Protein AF-A0A6A6EHX6-F1 (afdb_monomer_lite)

Radius of gyration: 19.78 Å; chains: 1; bounding box: 46×45×56 Å

pLDDT: mean 83.69, std 15.6, range [33.53, 97.75]

Structure (mmCIF, N/CA/C/O backbone):
data_AF-A0A6A6EHX6-F1
#
_entry.id   AF-A0A6A6EHX6-F1
#
loop_
_atom_site.group_PDB
_atom_site.id
_atom_site.type_symbol
_atom_site.label_atom_id
_atom_site.label_alt_id
_atom_site.label_comp_id
_atom_site.label_asym_id
_atom_site.label_entity_id
_atom_site.label_seq_id
_atom_site.pdbx_PDB_ins_code
_atom_site.Cartn_x
_atom_site.Cartn_y
_atom_site.Cartn_z
_atom_site.occupancy
_atom_site.B_iso_or_equiv
_atom_site.auth_seq_id
_atom_site.auth_comp_id
_atom_site.auth_asym_id
_atom_site.auth_atom_id
_atom_site.pdbx_PDB_model_num
ATOM 1 N N . MET A 1 1 ? 20.140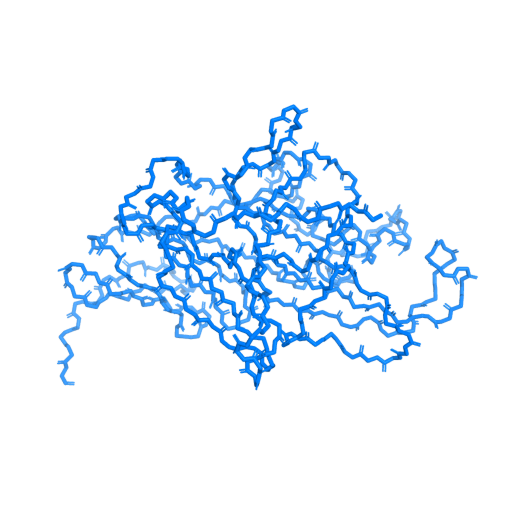 19.408 -5.232 1.00 35.16 1 MET A N 1
ATOM 2 C CA . MET A 1 1 ? 20.304 19.370 -3.766 1.00 35.16 1 MET A CA 1
ATOM 3 C C . MET A 1 1 ? 19.211 20.258 -3.229 1.00 35.16 1 MET A C 1
ATOM 5 O O . MET A 1 1 ? 19.408 21.460 -3.173 1.00 35.16 1 MET A O 1
ATOM 9 N N . GLU A 1 2 ? 18.028 19.693 -3.023 1.00 34.91 2 GLU A N 1
ATOM 10 C CA . GLU A 1 2 ? 16.939 20.418 -2.375 1.00 34.91 2 GLU A CA 1
ATOM 11 C C . GLU A 1 2 ? 17.157 20.324 -0.872 1.00 34.91 2 GLU A C 1
ATOM 13 O O . GLU A 1 2 ? 17.429 19.240 -0.344 1.00 34.91 2 GLU A O 1
ATOM 18 N N . ASP A 1 3 ? 17.124 21.483 -0.223 1.00 34.72 3 ASP A N 1
ATOM 19 C CA . ASP A 1 3 ? 17.241 21.626 1.215 1.00 34.72 3 ASP A CA 1
ATOM 20 C C . ASP A 1 3 ? 16.146 20.799 1.887 1.00 34.72 3 ASP A C 1
ATOM 22 O O . ASP A 1 3 ? 14.956 21.095 1.791 1.00 34.72 3 ASP A O 1
ATOM 26 N N . SER A 1 4 ? 16.549 19.730 2.575 1.00 40.03 4 SER A N 1
ATOM 27 C CA . SER A 1 4 ? 15.670 19.055 3.518 1.00 40.03 4 SER A CA 1
ATOM 28 C C . SER A 1 4 ? 15.303 20.075 4.593 1.00 40.03 4 SER A C 1
ATOM 30 O O . SER A 1 4 ? 16.170 20.436 5.395 1.00 40.03 4 SER A O 1
ATOM 32 N N . GLU A 1 5 ? 14.060 20.560 4.600 1.00 42.19 5 GLU A N 1
ATOM 33 C CA . GLU A 1 5 ? 13.568 21.450 5.650 1.00 42.19 5 GLU A CA 1
ATOM 34 C C . GLU A 1 5 ? 13.842 20.812 7.016 1.00 42.19 5 GLU A C 1
ATOM 36 O O . GLU A 1 5 ? 13.279 19.778 7.389 1.00 42.19 5 GLU A O 1
ATOM 41 N N . TYR A 1 6 ? 14.761 21.424 7.760 1.00 42.22 6 TYR A N 1
ATOM 42 C CA . TYR A 1 6 ? 14.996 21.096 9.153 1.00 42.22 6 TYR A CA 1
ATOM 43 C C . TYR A 1 6 ? 13.801 21.627 9.942 1.00 42.22 6 TYR A C 1
ATOM 45 O O . TYR A 1 6 ? 13.755 22.797 10.315 1.00 42.22 6 TYR A O 1
ATOM 53 N N . ILE A 1 7 ? 12.802 20.776 10.151 1.00 46.53 7 ILE A N 1
ATOM 54 C CA . ILE A 1 7 ? 11.698 21.098 11.049 1.00 46.53 7 ILE A CA 1
ATOM 55 C C . ILE A 1 7 ? 12.215 20.922 12.472 1.00 46.53 7 ILE A C 1
ATOM 57 O O . ILE A 1 7 ? 12.585 19.815 12.871 1.00 46.53 7 ILE A O 1
ATOM 61 N N . ASP A 1 8 ? 12.254 22.023 13.221 1.00 40.66 8 ASP A N 1
ATOM 62 C CA . ASP A 1 8 ? 12.527 21.996 14.651 1.00 40.66 8 ASP A CA 1
ATOM 63 C C . ASP A 1 8 ? 11.496 21.072 15.336 1.00 40.66 8 ASP A C 1
ATOM 65 O O . ASP A 1 8 ? 10.291 21.341 15.259 1.00 40.66 8 ASP A O 1
ATOM 69 N N . PRO A 1 9 ? 11.924 19.979 15.999 1.00 44.59 9 PRO A N 1
ATOM 70 C CA . PRO A 1 9 ? 11.019 19.063 16.690 1.00 44.59 9 PRO A CA 1
ATOM 71 C C . PRO A 1 9 ? 10.193 19.730 17.806 1.00 44.59 9 PRO A C 1
ATOM 73 O O . PRO A 1 9 ? 9.285 19.092 18.336 1.00 44.59 9 PRO A O 1
ATOM 76 N N . SER A 1 10 ? 10.474 20.991 18.160 1.00 41.06 10 SER A N 1
ATOM 77 C CA . SER A 1 10 ? 9.703 21.780 19.126 1.00 41.06 10 SER A CA 1
ATOM 78 C C . SER A 1 10 ? 8.321 22.239 18.625 1.00 41.06 10 SER A C 1
ATOM 80 O O . SER A 1 10 ? 7.457 22.545 19.448 1.00 41.06 10 SER A O 1
ATOM 82 N N . ILE A 1 11 ? 8.057 22.221 17.310 1.00 44.97 11 ILE A N 1
ATOM 83 C CA . ILE A 1 11 ? 6.746 22.561 16.725 1.00 44.97 11 ILE A CA 1
ATOM 84 C C . ILE A 1 11 ? 6.059 21.280 16.238 1.00 44.97 11 ILE A C 1
ATOM 86 O O . ILE A 1 11 ? 5.853 21.075 15.046 1.00 44.97 11 ILE A O 1
ATOM 90 N N . GLN A 1 12 ? 5.703 20.386 17.163 1.00 51.25 12 GLN A N 1
ATOM 91 C CA . GLN A 1 12 ? 4.786 19.290 16.843 1.00 51.25 12 GLN A CA 1
ATOM 92 C C . GLN A 1 12 ? 3.353 19.813 16.877 1.00 51.25 12 GLN A C 1
ATOM 94 O O . GLN A 1 12 ? 2.839 20.187 17.936 1.00 51.25 12 GLN A O 1
ATOM 99 N N . ARG A 1 13 ? 2.666 19.801 15.730 1.00 59.09 13 ARG A N 1
ATOM 100 C CA . ARG A 1 13 ? 1.201 19.940 15.739 1.00 59.09 13 ARG A CA 1
ATOM 101 C C . ARG A 1 13 ? 0.620 18.744 16.504 1.00 59.09 13 ARG A C 1
ATOM 103 O O . ARG A 1 13 ? 1.187 17.655 16.475 1.00 59.09 13 ARG A O 1
ATOM 110 N N . SER A 1 14 ? -0.511 18.903 17.196 1.00 56.66 14 SER A N 1
ATOM 111 C CA . SER A 1 14 ? -1.154 17.796 17.941 1.00 56.66 14 SER A CA 1
ATOM 112 C C . SER A 1 14 ? -1.392 16.551 17.071 1.00 56.66 14 SER A C 1
ATOM 114 O O . SER A 1 14 ? -1.352 15.423 17.560 1.00 56.66 14 SER A O 1
ATOM 116 N N . GLU A 1 15 ? -1.573 16.770 15.773 1.00 61.94 15 GLU A N 1
ATOM 117 C CA . GLU A 1 15 ? -1.766 15.768 14.730 1.00 61.94 15 GLU A CA 1
ATOM 118 C C . GLU A 1 15 ? -0.487 15.011 14.318 1.00 61.94 15 GLU A C 1
ATOM 120 O O . GLU A 1 15 ? -0.562 14.023 13.590 1.00 61.94 15 GLU A O 1
ATOM 125 N N . GLU A 1 16 ? 0.683 15.469 14.763 1.00 70.56 16 GLU A N 1
ATOM 126 C CA . GLU A 1 16 ? 2.007 14.908 14.461 1.00 70.56 16 GLU A CA 1
ATOM 127 C C . GLU A 1 16 ? 2.561 14.073 15.625 1.00 70.56 16 GLU A C 1
ATOM 129 O O . GLU A 1 16 ? 3.729 13.682 15.633 1.00 70.56 16 GLU A O 1
ATOM 134 N N . ARG A 1 17 ? 1.725 13.764 16.624 1.00 81.56 17 ARG A N 1
ATOM 135 C CA . ARG A 1 17 ? 2.104 12.856 17.708 1.00 81.56 17 ARG A CA 1
ATOM 136 C C . ARG A 1 17 ? 2.391 11.467 17.152 1.00 81.56 17 ARG A C 1
ATOM 138 O O . ARG A 1 17 ? 1.523 10.839 16.541 1.00 81.56 17 ARG A O 1
ATOM 145 N N . ILE A 1 18 ? 3.597 10.977 17.424 1.00 87.44 18 ILE A N 1
ATOM 146 C CA . ILE A 1 18 ? 3.998 9.606 17.112 1.00 87.44 18 ILE A CA 1
ATOM 147 C C . ILE A 1 18 ? 3.189 8.654 17.996 1.00 87.44 18 ILE A C 1
ATOM 149 O O . ILE A 1 18 ? 3.230 8.752 19.221 1.00 87.44 18 ILE A O 1
ATOM 153 N N . ALA A 1 19 ? 2.466 7.730 17.371 1.00 88.12 19 ALA A N 1
ATOM 154 C CA . ALA A 1 19 ? 1.635 6.736 18.052 1.00 88.12 19 ALA A CA 1
ATOM 155 C C . ALA A 1 19 ? 2.036 5.292 17.733 1.00 88.12 19 ALA A C 1
ATOM 157 O O . ALA A 1 19 ? 1.528 4.359 18.350 1.00 88.12 19 ALA A O 1
ATOM 158 N N . GLY A 1 20 ? 2.935 5.093 16.768 1.00 89.44 20 GLY A N 1
ATOM 159 C CA . GLY A 1 20 ? 3.369 3.766 16.358 1.00 89.44 20 GLY A CA 1
ATOM 160 C C . GLY A 1 20 ? 4.775 3.763 15.786 1.00 89.44 20 GLY A C 1
ATOM 161 O O . GLY A 1 20 ? 5.264 4.769 15.266 1.00 89.44 20 GLY A O 1
ATOM 162 N N . ILE A 1 21 ? 5.410 2.600 15.870 1.00 92.81 21 ILE A N 1
ATOM 163 C CA . ILE A 1 21 ? 6.722 2.320 15.301 1.00 92.81 21 ILE A CA 1
ATOM 164 C C . ILE A 1 21 ? 6.682 0.957 14.614 1.00 92.81 21 ILE A C 1
ATOM 166 O O . ILE A 1 21 ? 6.160 -0.008 15.171 1.00 92.81 21 ILE A O 1
ATOM 170 N N . THR A 1 22 ? 7.251 0.865 13.416 1.00 91.31 22 THR A N 1
ATOM 171 C CA . THR A 1 22 ? 7.580 -0.420 12.788 1.00 91.31 22 THR A CA 1
ATOM 172 C C . THR A 1 22 ? 9.064 -0.468 12.463 1.00 91.31 22 THR A C 1
ATOM 174 O O . THR A 1 22 ? 9.660 0.540 12.088 1.00 91.31 22 THR A O 1
ATOM 177 N N . ILE A 1 23 ? 9.679 -1.639 12.623 1.00 90.12 23 ILE A N 1
ATOM 178 C CA . ILE A 1 23 ? 11.105 -1.850 12.359 1.00 90.12 23 ILE A CA 1
ATOM 179 C C . ILE A 1 23 ? 11.239 -2.724 11.116 1.00 90.12 23 ILE A C 1
ATOM 181 O O . ILE A 1 23 ? 10.699 -3.826 11.068 1.00 90.12 23 ILE A O 1
ATOM 185 N N . HIS A 1 24 ? 11.976 -2.227 10.125 1.00 85.50 24 HIS A N 1
ATOM 186 C CA . HIS A 1 24 ? 12.236 -2.897 8.856 1.00 85.50 24 HIS A CA 1
ATOM 187 C C . HIS A 1 24 ? 13.748 -2.938 8.612 1.00 85.50 24 HIS A C 1
ATOM 189 O O . HIS A 1 24 ? 14.382 -1.959 8.207 1.00 85.50 24 HIS A O 1
ATOM 195 N N . GLY A 1 25 ? 14.356 -4.084 8.924 1.00 86.62 25 GLY A N 1
ATOM 196 C CA . GLY A 1 25 ? 15.806 -4.251 8.868 1.00 86.62 25 GLY A CA 1
ATOM 197 C C . GLY A 1 25 ? 16.528 -3.259 9.786 1.00 86.62 25 GLY A C 1
ATOM 198 O O . GLY A 1 25 ? 16.476 -3.379 11.005 1.00 86.62 25 GLY A O 1
ATOM 199 N N . LYS A 1 26 ? 17.227 -2.284 9.192 1.00 88.06 26 LYS A N 1
ATOM 200 C CA . LYS A 1 26 ? 17.974 -1.243 9.927 1.00 88.06 26 LYS A CA 1
ATOM 201 C C . LYS A 1 26 ? 17.184 0.051 10.136 1.00 88.06 26 LYS A C 1
ATOM 203 O O . LYS A 1 26 ? 17.669 0.921 10.860 1.00 88.06 26 LYS A O 1
ATOM 208 N N . HIS A 1 27 ? 16.009 0.163 9.519 1.00 87.94 27 HIS A N 1
ATOM 209 C CA . HIS A 1 27 ? 15.178 1.357 9.542 1.00 87.94 27 HIS A CA 1
ATOM 210 C C . HIS A 1 27 ? 14.060 1.206 10.574 1.00 87.94 27 HIS A C 1
ATOM 212 O O . HIS A 1 27 ? 13.478 0.128 10.712 1.00 87.94 27 HIS A O 1
ATOM 218 N N . ALA A 1 28 ? 13.732 2.291 11.270 1.00 90.69 28 ALA A N 1
ATOM 219 C CA . ALA A 1 28 ? 12.484 2.394 12.016 1.00 90.69 28 ALA A CA 1
ATOM 220 C C . ALA A 1 28 ? 11.591 3.451 11.371 1.00 90.69 28 ALA A C 1
ATOM 222 O O . ALA A 1 28 ? 12.040 4.561 11.092 1.00 90.69 28 ALA A O 1
ATOM 223 N N . HIS A 1 29 ? 10.329 3.110 11.150 1.00 91.56 29 HIS A N 1
ATOM 224 C CA . HIS A 1 29 ? 9.325 4.005 10.599 1.00 91.56 29 HIS A CA 1
ATOM 225 C C . HIS A 1 29 ? 8.359 4.415 11.703 1.00 91.56 29 HIS A C 1
ATOM 227 O O . HIS A 1 29 ? 7.843 3.562 12.426 1.00 91.56 29 HIS A O 1
ATOM 233 N N . LEU A 1 30 ? 8.136 5.720 11.838 1.00 92.00 30 LEU A N 1
ATOM 234 C CA . LEU A 1 30 ? 7.301 6.29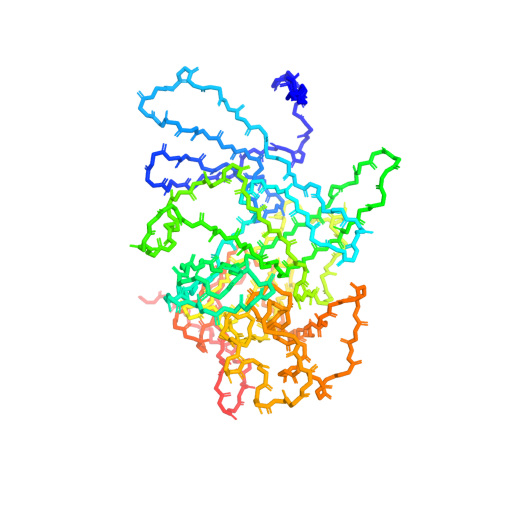7 12.887 1.00 92.00 30 LEU A CA 1
ATOM 235 C C . LEU A 1 30 ? 5.984 6.778 12.280 1.00 92.00 30 LEU A C 1
ATOM 237 O O . LEU A 1 30 ? 5.975 7.455 11.246 1.00 92.00 30 LEU A O 1
ATOM 241 N N . TYR A 1 31 ? 4.885 6.424 12.936 1.00 91.75 31 TYR A N 1
ATOM 242 C CA . TYR A 1 31 ? 3.525 6.651 12.461 1.00 91.75 31 TYR A CA 1
ATOM 243 C C . TYR A 1 31 ? 2.840 7.715 13.317 1.00 91.75 31 TYR A C 1
ATOM 245 O O . TYR A 1 31 ? 2.934 7.647 14.549 1.00 91.75 31 TYR A O 1
ATOM 253 N N . PRO A 1 32 ? 2.131 8.672 12.699 1.00 91.06 32 PRO A N 1
ATOM 254 C CA . PRO A 1 32 ? 1.260 9.580 13.430 1.00 91.06 32 PRO A CA 1
ATOM 255 C C . PRO A 1 32 ? 0.049 8.816 13.990 1.00 91.06 32 PRO A C 1
ATOM 257 O O . PRO A 1 32 ? -0.326 7.761 13.481 1.00 91.06 32 PRO A O 1
ATOM 260 N N . ALA A 1 33 ? -0.617 9.374 15.001 1.00 88.00 33 ALA A N 1
ATOM 261 C CA . ALA A 1 33 ? -1.842 8.789 15.561 1.00 88.00 33 ALA A CA 1
ATOM 262 C C . ALA A 1 33 ? -2.980 8.633 14.539 1.00 88.00 33 ALA A C 1
ATOM 264 O O . ALA A 1 33 ? -3.742 7.665 14.592 1.00 88.00 33 ALA A O 1
ATOM 265 N N . LEU A 1 34 ? -3.093 9.593 13.616 1.00 90.69 34 LEU A N 1
ATOM 266 C CA . LEU A 1 34 ? -4.272 9.734 12.763 1.00 90.69 34 LEU A CA 1
ATOM 267 C C . LEU A 1 34 ? -4.212 8.916 11.469 1.00 90.69 34 LEU A C 1
ATOM 269 O O . LEU A 1 34 ? -5.258 8.558 10.929 1.00 90.69 34 LEU A O 1
ATOM 273 N N . LEU A 1 35 ? -3.010 8.619 10.964 1.00 91.62 35 LEU A N 1
ATOM 274 C CA . LEU A 1 35 ? -2.820 7.985 9.659 1.00 91.62 35 LEU A CA 1
ATOM 275 C C . LEU A 1 35 ? -1.947 6.725 9.754 1.00 91.62 35 LEU A C 1
ATOM 277 O O . LEU A 1 35 ? -0.875 6.763 10.355 1.00 91.62 35 LEU A O 1
ATOM 281 N N . PRO A 1 36 ? -2.321 5.631 9.069 1.00 92.00 36 PRO A N 1
ATOM 282 C CA . PRO A 1 36 ? -1.588 4.367 9.065 1.00 92.00 36 PRO A CA 1
ATOM 283 C C . PRO A 1 36 ? -0.415 4.380 8.067 1.00 92.00 36 PRO A C 1
ATOM 285 O O . PRO A 1 36 ? -0.094 3.362 7.456 1.00 92.00 36 PRO A O 1
ATOM 288 N N . ILE A 1 37 ? 0.205 5.544 7.872 1.00 91.75 37 ILE A N 1
ATOM 289 C CA . ILE A 1 37 ? 1.279 5.791 6.910 1.00 91.75 37 ILE A CA 1
ATOM 290 C C . ILE A 1 37 ? 2.457 6.412 7.659 1.00 91.75 37 ILE A C 1
ATOM 292 O O . ILE A 1 37 ? 2.246 7.352 8.429 1.00 91.75 37 ILE A O 1
ATOM 296 N N . PRO A 1 38 ? 3.690 5.923 7.451 1.00 90.81 38 PRO A N 1
ATOM 297 C CA . PRO A 1 38 ? 4.834 6.466 8.159 1.00 90.81 38 PRO A CA 1
ATOM 298 C C . PRO A 1 38 ? 5.088 7.916 7.739 1.00 90.81 38 PRO A C 1
ATOM 300 O O . PRO A 1 38 ? 5.107 8.234 6.550 1.00 90.81 38 PRO A O 1
ATOM 303 N N . GLN A 1 39 ? 5.317 8.790 8.717 1.00 89.81 39 GLN A N 1
ATOM 304 C CA . GLN A 1 39 ? 5.657 10.200 8.490 1.00 89.81 39 GLN A CA 1
ATOM 305 C C . GLN A 1 39 ? 7.120 10.506 8.783 1.00 89.81 39 GLN A C 1
ATOM 307 O O . GLN A 1 39 ? 7.648 11.484 8.260 1.00 89.81 39 GLN A O 1
ATOM 312 N N . TRP A 1 40 ? 7.796 9.657 9.559 1.00 90.81 40 TRP A N 1
ATOM 313 C CA . TRP A 1 40 ? 9.222 9.808 9.825 1.00 90.81 40 TRP A CA 1
ATOM 314 C C . TRP A 1 40 ? 9.968 8.493 9.695 1.00 90.81 40 TRP A C 1
ATOM 316 O O . TRP A 1 40 ? 9.386 7.404 9.744 1.00 90.81 40 TRP A O 1
ATOM 326 N N . THR A 1 41 ? 11.278 8.581 9.499 1.00 89.69 41 THR A N 1
ATOM 327 C CA . THR A 1 41 ? 12.154 7.415 9.390 1.00 89.69 41 THR A CA 1
ATOM 328 C C . THR A 1 41 ? 13.479 7.656 10.099 1.00 89.69 41 THR A C 1
ATOM 330 O O . THR A 1 41 ? 14.088 8.716 9.979 1.00 89.69 41 THR A O 1
ATOM 333 N N . ILE A 1 42 ? 13.918 6.648 10.848 1.00 89.62 42 ILE A N 1
ATOM 334 C CA . ILE A 1 42 ? 15.242 6.556 11.463 1.00 89.62 42 ILE A CA 1
ATOM 335 C C . ILE A 1 42 ? 16.043 5.574 10.616 1.00 89.62 42 ILE A C 1
ATOM 337 O O . ILE A 1 42 ? 15.681 4.401 10.533 1.00 89.62 42 ILE A O 1
ATOM 341 N N . ARG A 1 43 ? 17.115 6.042 9.967 1.00 82.12 43 ARG A N 1
ATOM 342 C CA . ARG A 1 43 ? 17.839 5.256 8.952 1.00 82.12 43 ARG A CA 1
ATOM 343 C C . ARG A 1 43 ? 18.669 4.103 9.514 1.00 82.12 43 ARG A C 1
ATOM 345 O O . ARG A 1 43 ? 18.778 3.061 8.868 1.00 82.12 43 ARG A O 1
ATOM 352 N N . ARG A 1 44 ? 19.289 4.282 10.684 1.00 83.62 44 ARG A N 1
ATOM 353 C CA . ARG A 1 44 ? 20.056 3.222 11.353 1.00 83.62 44 ARG A CA 1
ATOM 354 C C . ARG A 1 44 ? 19.774 3.232 12.842 1.00 83.62 44 ARG A C 1
ATOM 356 O O . ARG A 1 44 ? 20.320 4.033 13.591 1.00 83.62 44 ARG A O 1
ATOM 363 N N . ILE A 1 45 ? 18.988 2.258 13.282 1.00 81.25 45 ILE A N 1
ATOM 364 C CA . ILE A 1 45 ? 18.657 2.079 14.704 1.00 81.25 45 ILE A CA 1
ATOM 365 C C . ILE A 1 45 ? 19.922 1.909 15.566 1.00 81.25 45 ILE A C 1
ATOM 367 O O . ILE A 1 45 ? 19.955 2.336 16.716 1.00 81.25 45 ILE A O 1
ATOM 371 N N . SER A 1 46 ? 20.997 1.343 15.003 1.00 78.50 46 SER A N 1
ATOM 372 C CA . SER A 1 46 ? 22.274 1.148 15.702 1.00 78.50 46 SER A CA 1
ATOM 373 C C . SER A 1 46 ? 22.988 2.448 16.087 1.00 78.50 46 SER A C 1
ATOM 375 O O . SER A 1 46 ? 23.907 2.406 16.898 1.00 78.50 46 SER A O 1
ATOM 377 N N . ASN A 1 47 ? 22.612 3.588 15.505 1.00 73.88 47 ASN A N 1
ATOM 378 C CA . ASN A 1 47 ? 23.157 4.889 15.862 1.00 73.88 47 ASN A CA 1
ATOM 379 C C . ASN A 1 47 ? 22.004 5.847 16.160 1.00 73.88 47 ASN A C 1
ATOM 381 O O . ASN A 1 47 ? 21.546 6.559 15.279 1.00 73.88 47 ASN A O 1
ATOM 385 N N . LEU A 1 48 ? 21.551 5.898 17.414 1.00 63.88 48 LEU A N 1
ATOM 386 C CA . LEU A 1 48 ? 20.463 6.793 17.843 1.00 63.88 48 LEU A CA 1
ATOM 387 C C . LEU A 1 48 ? 20.796 8.293 17.703 1.00 63.88 48 LEU A C 1
ATOM 389 O O . LEU A 1 48 ? 19.925 9.129 17.918 1.00 63.88 48 LEU A O 1
ATOM 393 N N . ARG A 1 49 ? 22.042 8.648 17.346 1.00 65.31 49 ARG A N 1
ATOM 394 C CA . ARG A 1 49 ? 22.402 10.010 16.918 1.00 65.31 49 ARG A CA 1
ATOM 395 C C . ARG A 1 49 ? 21.997 10.311 15.472 1.00 65.31 49 ARG A C 1
ATOM 397 O O . ARG A 1 49 ? 22.063 11.472 15.070 1.00 65.31 49 ARG A O 1
ATOM 404 N N . ASP A 1 50 ? 21.636 9.298 14.686 1.00 66.19 50 ASP A N 1
ATOM 405 C CA . ASP A 1 50 ? 21.122 9.491 13.335 1.00 66.19 50 ASP A CA 1
ATOM 406 C C . ASP A 1 50 ? 19.823 10.300 13.407 1.00 66.19 50 ASP A C 1
ATOM 408 O O . ASP A 1 50 ? 18.954 10.068 14.251 1.00 66.19 50 ASP A O 1
ATOM 412 N N . ARG A 1 51 ? 19.718 11.296 12.526 1.00 77.69 51 ARG A N 1
ATOM 413 C CA . ARG A 1 51 ? 18.603 12.242 12.518 1.00 77.69 51 ARG A CA 1
ATOM 414 C C . ARG A 1 51 ? 17.304 11.520 12.155 1.00 77.69 51 ARG A C 1
ATOM 416 O O . ARG A 1 51 ? 17.276 10.707 11.232 1.00 77.69 51 ARG A O 1
ATOM 423 N N . ILE A 1 52 ? 16.232 11.844 12.879 1.00 85.94 52 ILE A N 1
ATOM 424 C CA . ILE A 1 52 ? 14.866 11.504 12.475 1.00 85.94 52 ILE A CA 1
ATOM 425 C C . ILE A 1 52 ? 14.555 12.348 11.241 1.00 85.94 52 ILE A C 1
ATOM 427 O O . ILE A 1 52 ? 14.594 13.576 11.305 1.00 85.94 52 ILE A O 1
ATOM 431 N N . GLU A 1 53 ? 14.258 11.699 10.123 1.00 87.19 53 GLU A N 1
ATOM 432 C CA . GLU A 1 53 ? 13.929 12.386 8.879 1.00 87.19 53 GLU A CA 1
ATOM 433 C C . GLU A 1 53 ? 12.426 12.367 8.652 1.00 87.19 53 GLU A C 1
ATOM 435 O O . GLU A 1 53 ? 11.789 11.313 8.742 1.00 87.19 53 GLU A O 1
ATOM 440 N N . ARG A 1 54 ? 11.853 13.532 8.341 1.00 86.75 54 ARG A N 1
ATOM 441 C CA . ARG A 1 54 ? 10.462 13.624 7.902 1.00 86.75 54 ARG A CA 1
ATOM 442 C C . ARG A 1 54 ? 10.352 13.124 6.469 1.00 86.75 54 ARG A C 1
ATOM 444 O O . ARG A 1 54 ? 11.158 13.472 5.610 1.00 86.75 54 ARG A O 1
ATOM 451 N N . ARG A 1 55 ? 9.340 12.302 6.212 1.00 88.19 55 ARG A N 1
ATOM 452 C CA . ARG A 1 55 ? 9.031 11.804 4.879 1.00 88.19 55 ARG A CA 1
ATOM 453 C C . ARG A 1 55 ? 8.241 12.852 4.114 1.00 88.19 55 ARG A C 1
ATOM 455 O O . ARG A 1 55 ? 7.257 13.392 4.622 1.00 88.19 55 ARG A O 1
ATOM 462 N N . ASP A 1 56 ? 8.627 13.060 2.864 1.00 87.19 56 ASP A N 1
ATOM 463 C CA . ASP A 1 56 ? 7.765 13.730 1.907 1.00 87.19 56 ASP A CA 1
ATOM 464 C C . ASP A 1 56 ? 6.551 12.831 1.617 1.00 87.19 56 ASP A C 1
ATOM 466 O O . ASP A 1 56 ? 6.672 11.745 1.046 1.00 87.19 56 ASP A O 1
ATOM 470 N N . THR A 1 57 ? 5.389 13.276 2.092 1.00 88.25 57 THR A N 1
ATOM 471 C CA . THR A 1 57 ? 4.088 12.609 1.932 1.00 88.25 57 THR A CA 1
ATOM 472 C C . THR A 1 57 ? 3.188 13.337 0.938 1.00 88.25 57 THR A C 1
ATOM 474 O O . THR A 1 57 ? 2.054 12.913 0.721 1.00 88.25 57 THR A O 1
ATOM 477 N N . HIS A 1 58 ? 3.680 14.418 0.325 1.00 90.06 58 HIS A N 1
ATOM 478 C CA . HIS A 1 58 ? 2.956 15.130 -0.714 1.00 90.06 58 HIS A CA 1
ATOM 479 C C . HIS A 1 58 ? 2.767 14.209 -1.920 1.00 90.06 58 HIS A C 1
ATOM 481 O O . HIS A 1 58 ? 3.694 13.521 -2.355 1.00 90.06 58 HIS A O 1
ATOM 487 N N . LEU A 1 59 ? 1.564 14.211 -2.475 1.00 91.44 59 LEU A N 1
ATOM 488 C CA . LEU A 1 59 ? 1.241 13.488 -3.694 1.00 91.44 59 LEU A CA 1
ATOM 489 C C . LEU A 1 59 ? 0.977 14.525 -4.783 1.00 91.44 59 LEU A C 1
ATOM 491 O O . LEU A 1 59 ? -0.034 15.221 -4.677 1.00 91.44 59 LEU A O 1
ATOM 495 N N . PRO A 1 60 ? 1.865 14.679 -5.780 1.00 91.25 60 PRO A N 1
ATOM 496 C CA . PRO A 1 60 ? 1.684 15.697 -6.805 1.00 91.25 60 PRO A CA 1
ATOM 497 C C . PRO A 1 60 ? 0.457 15.363 -7.654 1.00 91.25 60 PRO A C 1
ATOM 499 O O . PRO A 1 60 ? 0.245 14.198 -8.007 1.00 91.25 60 PRO A O 1
ATOM 502 N N . ASP A 1 61 ? -0.353 16.367 -7.987 1.00 87.38 61 ASP A N 1
ATOM 503 C CA . ASP A 1 61 ? -1.501 16.198 -8.884 1.00 87.38 61 ASP A CA 1
ATOM 504 C C . ASP A 1 61 ? -1.083 16.274 -10.355 1.00 87.38 61 ASP A C 1
ATOM 506 O O . ASP A 1 61 ? -1.538 17.112 -11.128 1.00 87.38 61 ASP A O 1
ATOM 510 N N . GLN A 1 62 ? -0.155 15.396 -10.719 1.00 78.75 62 GLN A N 1
ATOM 511 C CA . GLN A 1 62 ? 0.302 15.204 -12.086 1.00 78.75 62 GLN A CA 1
ATOM 512 C C . GLN A 1 62 ? -0.139 13.834 -12.598 1.00 78.75 62 GLN A C 1
ATOM 514 O O . GLN A 1 62 ? -0.276 12.880 -11.827 1.00 78.75 62 GLN A O 1
ATOM 519 N N . ILE A 1 63 ? -0.374 13.762 -13.905 1.00 71.38 63 ILE A N 1
ATOM 520 C CA . ILE A 1 63 ? -0.774 12.535 -14.606 1.00 71.38 63 ILE A CA 1
ATOM 521 C C . ILE A 1 63 ? 0.454 11.639 -14.847 1.00 71.38 63 ILE A C 1
ATOM 523 O O . ILE A 1 63 ? 0.342 10.415 -14.844 1.00 71.38 63 ILE A O 1
ATOM 527 N N . ASP A 1 64 ? 1.631 12.255 -14.983 1.00 80.31 64 ASP A N 1
ATOM 528 C CA . ASP A 1 64 ? 2.877 11.589 -15.351 1.00 80.31 64 ASP A CA 1
ATOM 529 C C . ASP A 1 64 ? 3.656 11.015 -14.158 1.00 80.31 64 ASP A C 1
ATOM 531 O O . ASP A 1 64 ? 3.420 11.329 -12.986 1.00 80.31 64 ASP A O 1
ATOM 535 N N . GLU A 1 65 ? 4.661 10.206 -14.493 1.00 89.50 65 GLU A N 1
ATOM 536 C CA . GLU A 1 65 ? 5.659 9.666 -13.573 1.00 89.50 65 GLU A CA 1
ATOM 537 C C . GLU A 1 65 ? 6.310 10.747 -12.698 1.00 89.50 65 GLU A C 1
ATOM 539 O O . GLU A 1 65 ? 6.708 11.811 -13.173 1.00 89.50 65 GLU A O 1
ATOM 544 N N . PHE A 1 66 ? 6.489 10.449 -11.412 1.00 91.69 66 PHE A N 1
ATOM 545 C CA . PHE A 1 66 ? 7.231 11.308 -10.486 1.00 91.69 66 PHE A CA 1
ATOM 546 C C . PHE A 1 66 ? 8.282 10.524 -9.715 1.00 91.69 66 PHE A C 1
ATOM 548 O O . PHE A 1 66 ? 8.092 9.359 -9.369 1.00 91.69 66 PHE A O 1
ATOM 555 N N . GLN A 1 67 ? 9.398 11.177 -9.398 1.00 93.19 67 GLN A N 1
ATOM 556 C CA . GLN A 1 67 ? 10.462 10.573 -8.607 1.00 93.19 67 GLN A CA 1
ATOM 557 C C . GLN A 1 67 ? 10.339 10.963 -7.141 1.00 93.19 67 GLN A C 1
ATOM 559 O O . GLN A 1 67 ? 10.363 12.142 -6.803 1.00 93.19 67 GLN A O 1
ATOM 564 N N . LYS A 1 68 ? 10.242 9.964 -6.262 1.00 92.69 68 LYS A N 1
ATOM 565 C CA . LYS A 1 68 ? 10.267 10.142 -4.803 1.00 92.69 68 LYS A CA 1
ATOM 566 C C . LYS A 1 68 ? 10.895 8.936 -4.128 1.00 92.69 68 LYS A C 1
ATOM 568 O O . LYS A 1 68 ? 11.062 7.881 -4.735 1.00 92.69 68 LYS A O 1
ATOM 573 N N . GLN A 1 69 ? 11.190 9.062 -2.842 1.00 92.31 69 GLN A N 1
ATOM 574 C CA . GLN A 1 69 ? 11.472 7.902 -1.998 1.00 92.31 69 GLN A CA 1
ATOM 575 C C . GLN A 1 69 ? 10.299 6.907 -1.978 1.00 92.31 69 GLN A C 1
ATOM 577 O O . GLN A 1 69 ? 9.228 7.175 -2.518 1.00 92.31 69 GLN A O 1
ATOM 582 N N . SER A 1 70 ? 10.482 5.755 -1.337 1.00 91.56 70 SER A N 1
ATOM 583 C CA . SER A 1 70 ? 9.405 4.776 -1.144 1.00 91.56 70 SER A CA 1
ATOM 584 C C . SER A 1 70 ? 8.192 5.440 -0.488 1.00 91.56 70 SER A C 1
ATOM 586 O O . SER A 1 70 ? 8.339 6.160 0.497 1.00 91.56 70 SER A O 1
ATOM 588 N N . LEU A 1 71 ? 6.989 5.227 -1.017 1.00 91.19 71 LEU A N 1
ATOM 589 C CA . LEU A 1 71 ? 5.786 5.868 -0.485 1.00 91.19 71 LEU A CA 1
ATOM 590 C C . LEU A 1 71 ? 4.932 4.865 0.277 1.00 91.19 71 LEU A C 1
ATOM 592 O O . LEU A 1 71 ? 4.811 3.709 -0.116 1.00 91.19 71 LEU A O 1
ATOM 596 N N . GLY A 1 72 ? 4.320 5.322 1.365 1.00 90.69 72 GLY A N 1
ATOM 597 C CA . GLY A 1 72 ? 3.303 4.557 2.073 1.00 90.69 72 GLY A CA 1
ATOM 598 C C . GLY A 1 72 ? 3.725 3.156 2.524 1.00 90.69 72 GLY A C 1
ATOM 599 O O . GLY A 1 72 ? 4.847 2.936 2.983 1.00 90.69 72 GLY A O 1
ATOM 600 N N . LYS A 1 73 ? 2.784 2.214 2.433 1.00 92.88 73 LYS A N 1
ATOM 601 C CA . LYS A 1 73 ? 2.948 0.813 2.831 1.00 92.88 73 LYS A CA 1
ATOM 602 C C . LYS A 1 73 ? 3.019 -0.085 1.601 1.00 92.88 73 LYS A C 1
ATOM 604 O O . LYS A 1 73 ? 2.072 -0.131 0.820 1.00 92.88 73 LYS A O 1
ATOM 609 N N . ALA A 1 74 ? 4.113 -0.827 1.443 1.00 94.31 74 ALA A N 1
ATOM 610 C CA . ALA A 1 74 ? 4.232 -1.819 0.378 1.00 94.31 74 ALA A CA 1
ATOM 611 C C . ALA A 1 74 ? 3.227 -2.967 0.585 1.00 94.31 74 ALA A C 1
ATOM 613 O O . ALA A 1 74 ? 3.108 -3.504 1.686 1.00 94.31 74 ALA A O 1
ATOM 614 N N . LEU A 1 75 ? 2.509 -3.317 -0.481 1.00 94.88 75 LEU A N 1
ATOM 615 C CA . LEU A 1 75 ? 1.477 -4.353 -0.511 1.00 94.88 75 LEU A CA 1
ATOM 616 C C . LEU A 1 75 ? 1.979 -5.624 -1.199 1.00 94.88 75 LEU A C 1
ATOM 618 O O . LEU A 1 75 ? 1.828 -6.723 -0.682 1.00 94.88 75 LEU A O 1
ATOM 622 N N . ALA A 1 76 ? 2.588 -5.462 -2.371 1.00 95.44 76 ALA A N 1
ATOM 623 C CA . ALA A 1 76 ? 3.092 -6.548 -3.198 1.00 95.44 76 ALA A CA 1
ATOM 624 C C . ALA A 1 76 ? 4.249 -6.043 -4.060 1.00 95.44 76 ALA A C 1
ATOM 626 O O . ALA A 1 76 ? 4.392 -4.841 -4.278 1.00 95.44 76 ALA A O 1
ATOM 627 N N . HIS A 1 77 ? 5.067 -6.951 -4.578 1.00 95.75 77 HIS A N 1
ATOM 628 C CA . HIS A 1 77 ? 6.112 -6.614 -5.536 1.00 95.75 77 HIS A CA 1
ATOM 629 C C . HIS A 1 77 ? 6.229 -7.698 -6.603 1.00 95.75 77 HIS A C 1
ATOM 631 O O . HIS A 1 77 ? 5.771 -8.825 -6.421 1.00 95.75 77 HIS A O 1
ATOM 637 N N . TYR A 1 78 ? 6.847 -7.342 -7.721 1.00 94.94 78 TYR A N 1
ATOM 638 C CA . TYR A 1 78 ? 7.114 -8.246 -8.824 1.00 94.94 78 TYR A CA 1
ATOM 639 C C . TYR A 1 78 ? 8.472 -7.922 -9.439 1.00 94.94 78 TYR A C 1
ATOM 641 O O . TYR A 1 78 ? 8.805 -6.754 -9.654 1.00 94.94 78 TYR A O 1
ATOM 649 N N . HIS A 1 79 ? 9.259 -8.965 -9.691 1.00 95.75 79 HIS A N 1
ATOM 650 C CA . HIS A 1 79 ? 10.553 -8.870 -10.350 1.00 95.75 79 HIS A CA 1
ATOM 651 C C . HIS A 1 79 ? 10.409 -9.307 -11.805 1.00 95.75 79 HIS A C 1
ATOM 653 O O . HIS A 1 79 ? 10.148 -10.476 -12.087 1.00 95.75 79 HIS A O 1
ATOM 659 N N . HIS A 1 80 ? 10.604 -8.372 -12.724 1.00 93.44 80 HIS A N 1
ATOM 660 C CA . HIS A 1 80 ? 10.629 -8.632 -14.154 1.00 93.44 80 HIS A CA 1
ATOM 661 C C . HIS A 1 80 ? 12.060 -8.929 -14.579 1.00 93.44 80 HIS A C 1
ATOM 663 O O . HIS A 1 80 ? 12.922 -8.047 -14.562 1.00 93.44 80 HIS A O 1
ATOM 669 N N . HIS A 1 81 ? 12.322 -10.186 -14.919 1.00 94.44 81 HIS A N 1
ATOM 670 C CA . HIS A 1 81 ? 13.655 -10.650 -15.270 1.00 94.44 81 HIS A CA 1
ATOM 671 C C . HIS A 1 81 ? 13.915 -10.505 -16.770 1.00 94.44 81 HIS A C 1
ATOM 673 O O . HIS A 1 81 ? 13.131 -11.005 -17.571 1.00 94.44 81 HIS A O 1
ATOM 679 N N . ARG A 1 82 ? 15.050 -9.888 -17.133 1.00 92.56 82 ARG A N 1
ATOM 680 C CA . ARG A 1 82 ? 15.555 -9.793 -18.518 1.00 92.56 82 ARG A CA 1
ATOM 681 C C . ARG A 1 82 ? 14.488 -9.353 -19.525 1.00 92.56 82 ARG A C 1
ATOM 683 O O . ARG A 1 82 ? 14.310 -9.983 -20.563 1.00 92.56 82 ARG A O 1
ATOM 690 N N . ILE A 1 83 ? 13.795 -8.263 -19.214 1.00 90.69 83 ILE A N 1
ATOM 691 C CA . ILE A 1 83 ? 12.961 -7.580 -20.198 1.00 90.69 83 ILE A CA 1
ATOM 692 C C . ILE A 1 83 ? 13.884 -7.096 -21.319 1.00 9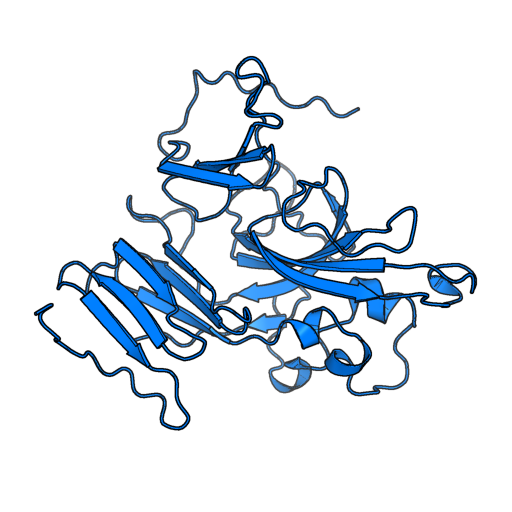0.69 83 ILE A C 1
ATOM 694 O O . ILE A 1 83 ? 14.912 -6.480 -21.038 1.00 90.69 83 ILE A O 1
ATOM 698 N N . CYS A 1 84 ? 13.508 -7.358 -22.565 1.00 90.12 84 CYS A N 1
ATOM 699 C CA . CYS A 1 84 ? 14.161 -6.810 -23.750 1.00 90.12 84 CYS A CA 1
ATOM 700 C C . CYS A 1 84 ? 13.106 -6.012 -24.519 1.00 90.12 84 CYS A C 1
ATOM 702 O O . CYS A 1 84 ? 12.347 -6.589 -25.297 1.00 90.12 84 CYS A O 1
ATOM 704 N N . ASP A 1 85 ? 13.018 -4.707 -24.271 1.00 88.12 85 ASP A N 1
ATOM 705 C CA . ASP A 1 85 ? 12.064 -3.827 -24.940 1.00 88.12 85 ASP A CA 1
ATOM 706 C C . ASP A 1 85 ? 12.780 -2.605 -25.517 1.00 88.12 85 ASP A C 1
ATOM 708 O O . ASP A 1 85 ? 13.452 -1.847 -24.822 1.00 88.12 85 ASP A O 1
ATOM 712 N N . LYS A 1 86 ? 12.609 -2.384 -26.821 1.00 87.88 86 LYS A N 1
ATOM 713 C CA . LYS A 1 86 ? 13.352 -1.347 -27.540 1.00 87.88 86 LYS A CA 1
ATOM 714 C C . LYS A 1 86 ? 13.118 0.068 -26.997 1.00 87.88 86 LYS A C 1
ATOM 716 O O . LYS A 1 86 ? 14.002 0.900 -27.132 1.00 87.88 86 LYS A O 1
ATOM 721 N N . ARG A 1 87 ? 11.947 0.362 -26.428 1.00 86.31 87 ARG A N 1
ATOM 722 C CA . ARG A 1 87 ? 11.630 1.691 -25.879 1.00 86.31 87 ARG A CA 1
ATOM 723 C C . ARG A 1 87 ? 12.119 1.850 -24.443 1.00 86.31 87 ARG A C 1
ATOM 725 O O . ARG A 1 87 ? 12.422 2.960 -24.028 1.00 86.31 87 ARG A O 1
ATOM 732 N N . LEU A 1 88 ? 12.209 0.746 -23.707 1.00 85.62 88 LEU A N 1
ATOM 733 C CA . LEU A 1 88 ? 12.604 0.728 -22.303 1.00 85.62 88 LEU A CA 1
ATOM 734 C C . LEU A 1 88 ? 14.119 0.666 -22.093 1.00 85.62 88 LEU A C 1
ATOM 736 O O . LEU A 1 88 ? 14.637 1.258 -21.149 1.00 85.62 88 LEU A O 1
ATOM 740 N N . ASN A 1 89 ? 14.818 -0.118 -22.913 1.00 87.06 89 ASN A N 1
ATOM 741 C CA . ASN A 1 89 ? 16.230 -0.444 -22.710 1.00 87.06 89 ASN A CA 1
ATOM 742 C C . ASN A 1 89 ? 16.994 -0.686 -24.016 1.00 87.06 89 ASN A C 1
ATOM 744 O O . ASN A 1 89 ? 17.944 -1.465 -24.032 1.00 87.06 89 ASN A O 1
ATOM 748 N N . ASP A 1 90 ? 16.559 -0.067 -25.116 1.00 88.38 90 ASP A N 1
ATOM 749 C CA . ASP A 1 90 ? 17.169 -0.212 -26.445 1.00 88.38 90 ASP A CA 1
ATOM 750 C C . ASP A 1 90 ? 17.268 -1.673 -26.939 1.00 88.38 90 ASP A C 1
ATOM 752 O O . ASP A 1 90 ? 17.969 -1.973 -27.904 1.00 88.38 90 ASP A O 1
ATOM 756 N N . GLY A 1 91 ? 16.508 -2.590 -26.322 1.00 88.12 91 GLY A N 1
ATOM 757 C CA . GLY A 1 91 ? 16.521 -4.026 -26.605 1.00 88.12 91 GLY A CA 1
ATOM 758 C C . GLY A 1 91 ? 17.525 -4.835 -25.775 1.00 88.12 91 GLY A C 1
ATOM 759 O O . GLY A 1 91 ? 17.526 -6.063 -25.876 1.00 88.12 91 GLY A O 1
ATOM 760 N N . GLU A 1 92 ? 18.338 -4.190 -24.937 1.00 92.06 92 GLU A N 1
ATOM 761 C CA . GLU A 1 92 ? 19.288 -4.862 -24.048 1.00 92.06 92 GLU A CA 1
ATOM 762 C C . GLU A 1 92 ? 18.577 -5.516 -22.854 1.00 92.06 92 GLU A C 1
ATOM 764 O O . GLU A 1 92 ? 17.669 -4.928 -22.279 1.00 92.06 92 GLU A O 1
ATOM 769 N N . PRO A 1 93 ? 18.965 -6.723 -22.413 1.00 93.50 93 PRO A N 1
ATOM 770 C CA . PRO A 1 93 ? 18.273 -7.414 -21.330 1.00 93.50 93 PRO A CA 1
ATOM 771 C C . PRO A 1 93 ? 18.458 -6.706 -19.978 1.00 93.50 93 PRO A C 1
ATOM 773 O O . PRO A 1 93 ? 19.524 -6.786 -19.366 1.00 93.50 93 PRO A O 1
ATOM 776 N N . THR A 1 94 ? 17.380 -6.128 -19.440 1.00 92.88 94 THR A N 1
ATOM 777 C CA . THR A 1 94 ? 17.383 -5.428 -18.140 1.00 92.88 94 THR A CA 1
ATOM 778 C C . THR A 1 94 ? 16.362 -6.037 -17.187 1.00 92.88 94 THR A C 1
ATOM 780 O O . THR A 1 94 ? 15.308 -6.521 -17.592 1.00 92.88 94 THR A O 1
ATOM 783 N N . CYS A 1 95 ? 16.665 -6.035 -15.889 1.00 94.62 95 CYS A N 1
ATOM 784 C CA . CYS A 1 95 ? 15.686 -6.404 -14.869 1.00 94.62 95 CYS A CA 1
ATOM 785 C C . CYS A 1 95 ? 15.002 -5.160 -14.306 1.00 94.62 95 CYS A C 1
ATOM 787 O O . CYS A 1 95 ? 15.664 -4.153 -14.073 1.00 94.62 95 CYS A O 1
ATOM 789 N N . ILE A 1 96 ? 13.706 -5.254 -14.015 1.00 94.25 96 ILE A N 1
ATOM 790 C CA . ILE A 1 96 ? 12.928 -4.177 -13.393 1.00 94.25 96 ILE A CA 1
ATOM 791 C C . ILE A 1 96 ? 12.178 -4.744 -12.201 1.00 94.25 96 ILE A C 1
ATOM 793 O O . ILE A 1 96 ? 11.606 -5.826 -12.263 1.00 94.25 96 ILE A O 1
ATOM 797 N N . ASN A 1 97 ? 12.167 -4.008 -11.100 1.00 95.56 97 ASN A N 1
ATOM 798 C CA . ASN A 1 97 ? 11.317 -4.313 -9.965 1.00 95.56 97 ASN A CA 1
ATOM 799 C C . ASN A 1 97 ? 10.150 -3.333 -9.928 1.00 95.56 97 ASN A C 1
ATOM 801 O O . ASN A 1 97 ? 10.354 -2.124 -10.006 1.00 95.56 97 ASN A O 1
ATOM 805 N N . THR A 1 98 ? 8.944 -3.854 -9.746 1.00 95.25 98 THR A N 1
ATOM 806 C CA . THR A 1 98 ? 7.740 -3.052 -9.517 1.00 95.25 98 THR A CA 1
ATOM 807 C C . THR A 1 98 ? 7.168 -3.378 -8.148 1.00 95.25 98 THR A C 1
ATOM 809 O O . THR A 1 98 ? 7.060 -4.553 -7.801 1.00 95.25 98 THR A O 1
ATOM 812 N N . VAL A 1 99 ? 6.784 -2.367 -7.378 1.00 95.81 99 VAL A N 1
ATOM 813 C CA . VAL A 1 99 ? 6.169 -2.506 -6.054 1.00 95.81 99 VAL A CA 1
ATOM 814 C C . VAL A 1 99 ? 4.838 -1.764 -6.035 1.00 95.81 99 VAL A C 1
ATOM 816 O O . VAL A 1 99 ? 4.750 -0.638 -6.510 1.00 95.81 99 VAL A O 1
ATOM 819 N N . LEU A 1 100 ? 3.796 -2.393 -5.502 1.00 96.19 100 LEU A N 1
ATOM 820 C CA . LEU A 1 100 ? 2.504 -1.761 -5.264 1.00 96.19 100 LEU A CA 1
ATOM 821 C C . LEU A 1 100 ? 2.495 -1.222 -3.839 1.00 96.19 100 LEU A C 1
ATOM 823 O O . LEU A 1 100 ? 2.759 -1.970 -2.897 1.00 96.19 100 LEU A O 1
ATOM 827 N N . GLN A 1 101 ? 2.198 0.058 -3.677 1.00 96.12 101 GLN A N 1
ATOM 828 C CA . GLN A 1 101 ? 2.222 0.748 -2.395 1.00 96.12 101 GLN A CA 1
ATOM 829 C C . GLN A 1 101 ? 0.875 1.421 -2.133 1.00 96.12 101 GLN A C 1
ATOM 831 O O . GLN A 1 101 ? 0.321 2.066 -3.018 1.00 96.12 101 GLN A O 1
ATOM 836 N N . LEU A 1 102 ? 0.353 1.290 -0.915 1.00 96.81 102 LEU A N 1
ATOM 837 C CA . LEU A 1 102 ? -0.791 2.062 -0.442 1.00 96.81 102 LEU A CA 1
ATOM 838 C C . LEU A 1 102 ? -0.290 3.339 0.220 1.00 96.81 102 LEU A C 1
ATOM 840 O O . LEU A 1 102 ? 0.423 3.274 1.223 1.00 96.81 102 LEU A O 1
ATOM 844 N N . MET A 1 103 ? -0.716 4.485 -0.294 1.00 95.69 103 MET A N 1
ATOM 845 C CA . MET A 1 103 ? -0.433 5.791 0.282 1.00 95.69 103 MET A CA 1
ATOM 846 C C . MET A 1 103 ? -1.737 6.486 0.659 1.00 95.69 103 MET A C 1
ATOM 848 O O . MET A 1 103 ? -2.673 6.506 -0.132 1.00 95.69 103 MET A O 1
ATOM 852 N N . ILE A 1 104 ? -1.788 7.074 1.854 1.00 95.50 104 ILE A N 1
ATOM 853 C CA . ILE A 1 104 ? -2.880 7.943 2.305 1.00 95.50 104 ILE A CA 1
ATOM 854 C C . ILE A 1 104 ? -2.275 9.313 2.574 1.00 95.50 104 ILE A C 1
ATOM 856 O O . ILE A 1 104 ? -1.412 9.441 3.444 1.00 95.50 104 ILE A O 1
ATOM 860 N N . SER A 1 105 ? -2.700 10.318 1.813 1.00 92.69 105 SER A N 1
ATOM 861 C CA . SER A 1 105 ? -2.201 11.685 1.929 1.00 92.69 105 SER A CA 1
ATOM 862 C C . SER A 1 105 ? -3.316 12.649 2.297 1.00 92.69 105 SER A C 1
ATOM 864 O O . SER A 1 105 ? -4.409 12.604 1.737 1.00 92.69 105 SER A O 1
ATOM 866 N N . ARG A 1 106 ? -2.985 13.548 3.222 1.00 90.12 106 ARG A N 1
ATOM 867 C CA . ARG A 1 106 ? -3.748 14.751 3.586 1.00 90.12 106 ARG A CA 1
ATOM 868 C C . ARG A 1 106 ? -2.899 16.021 3.450 1.00 90.12 106 ARG A C 1
ATOM 870 O O . ARG A 1 106 ? -3.230 17.060 4.008 1.00 90.12 106 ARG A O 1
ATOM 877 N N . THR A 1 107 ? -1.730 15.897 2.822 1.00 84.00 107 THR A N 1
ATOM 878 C CA . THR A 1 107 ? -0.731 16.962 2.770 1.00 84.00 107 THR A CA 1
ATOM 879 C C . THR A 1 107 ? -0.987 17.821 1.544 1.00 84.00 107 THR A C 1
ATOM 881 O O . THR A 1 107 ? -0.742 17.381 0.420 1.00 84.00 107 THR A O 1
ATOM 884 N N . GLU A 1 108 ? -1.418 19.055 1.780 1.00 78.69 108 GLU A N 1
ATOM 885 C CA . GLU A 1 108 ? -1.395 20.119 0.782 1.00 78.69 108 GLU A CA 1
ATOM 886 C C . GLU A 1 108 ? -0.046 20.834 0.833 1.00 78.69 108 GLU A C 1
ATOM 888 O O . GLU A 1 108 ? 0.454 21.162 1.911 1.00 78.69 108 GLU A O 1
ATOM 893 N N . SER A 1 109 ? 0.541 21.085 -0.334 1.00 72.75 109 SER A N 1
ATOM 894 C CA . SER A 1 109 ? 1.713 21.951 -0.451 1.00 72.75 109 SER A CA 1
ATOM 895 C C . SER A 1 109 ? 1.255 23.304 -0.979 1.00 72.75 109 SER A C 1
ATOM 897 O O . SER A 1 109 ? 0.556 23.369 -1.991 1.00 72.75 109 SER A O 1
ATOM 899 N N . PHE A 1 110 ? 1.635 24.391 -0.304 1.00 65.88 110 PHE A N 1
ATOM 900 C CA . PHE A 1 110 ? 1.271 25.742 -0.731 1.00 65.88 110 PHE A CA 1
ATOM 901 C C . PHE A 1 110 ? 1.717 25.992 -2.178 1.00 65.88 110 PHE A C 1
ATOM 903 O O . PHE A 1 110 ? 2.896 25.876 -2.500 1.00 65.88 110 PHE A O 1
ATOM 910 N N . GLY A 1 111 ? 0.764 26.335 -3.048 1.00 65.62 111 GLY A N 1
ATOM 911 C CA . GLY A 1 111 ? 1.027 26.659 -4.453 1.00 65.62 111 GLY A CA 1
ATOM 912 C C . GLY A 1 111 ? 1.201 25.461 -5.396 1.00 65.62 111 GLY A C 1
ATOM 913 O O . GLY A 1 111 ? 1.441 25.686 -6.579 1.00 65.62 111 GLY A O 1
ATOM 914 N N . VAL A 1 112 ? 1.051 24.216 -4.923 1.00 75.56 112 VAL A N 1
ATOM 915 C CA . VAL A 1 112 ? 1.141 23.007 -5.762 1.00 75.56 112 VAL A CA 1
ATOM 916 C C . VAL A 1 112 ? -0.116 22.157 -5.589 1.00 75.56 112 VAL A C 1
ATOM 918 O O . VAL A 1 112 ? -0.458 21.759 -4.475 1.00 75.56 112 VAL A O 1
ATOM 921 N N . PHE A 1 113 ? -0.801 21.849 -6.694 1.00 81.31 113 PHE A N 1
ATOM 922 C CA . PHE A 1 113 ? -1.946 20.938 -6.672 1.00 81.31 113 PHE A CA 1
ATOM 923 C C . PHE A 1 113 ? -1.520 19.567 -6.138 1.00 81.31 113 PHE A C 1
ATOM 925 O O . PHE A 1 113 ? -0.495 19.012 -6.543 1.00 81.31 113 PHE A O 1
ATOM 932 N N . SER A 1 114 ? -2.303 19.028 -5.204 1.00 88.00 114 SER A N 1
ATOM 933 C CA . SER A 1 114 ? -1.980 17.780 -4.518 1.00 88.00 114 SER A CA 1
ATOM 934 C C . SER A 1 114 ? -3.151 16.806 -4.521 1.00 88.00 114 SER A C 1
ATOM 936 O O . SER A 1 114 ? -4.323 17.192 -4.491 1.00 88.00 114 SER A O 1
ATOM 938 N N . ARG A 1 115 ? -2.832 15.512 -4.543 1.00 90.62 115 ARG A N 1
ATOM 939 C CA . ARG A 1 115 ? -3.817 14.443 -4.404 1.00 90.62 115 ARG A CA 1
ATOM 940 C C . ARG A 1 115 ? -4.005 14.085 -2.939 1.00 90.62 115 ARG A C 1
ATOM 942 O O . ARG A 1 115 ? -3.161 13.446 -2.316 1.00 90.62 115 ARG A O 1
ATOM 949 N N . ILE A 1 116 ? -5.168 14.455 -2.424 1.00 92.19 116 ILE A N 1
ATOM 950 C CA . ILE A 1 116 ? -5.654 14.068 -1.098 1.00 92.19 116 ILE A CA 1
ATOM 951 C C . ILE A 1 116 ? -6.506 12.803 -1.235 1.00 92.19 116 ILE A C 1
ATOM 953 O O . ILE A 1 116 ? -7.228 12.640 -2.225 1.00 92.19 116 ILE A O 1
ATOM 957 N N . GLY A 1 117 ? -6.387 11.885 -0.277 1.00 94.44 117 GLY A N 1
ATOM 958 C CA . GLY A 1 117 ? -7.092 10.600 -0.259 1.00 94.44 117 GLY A CA 1
ATOM 959 C C . GLY A 1 117 ? -6.150 9.403 -0.134 1.00 94.44 117 GLY A C 1
ATOM 960 O O . GLY A 1 117 ? -4.974 9.558 0.201 1.00 94.44 117 GLY A O 1
ATOM 961 N N . ALA A 1 118 ? -6.670 8.203 -0.405 1.00 95.94 118 ALA A N 1
ATOM 962 C CA . ALA A 1 118 ? -5.863 6.990 -0.497 1.00 95.94 118 ALA A CA 1
ATOM 963 C C . ALA A 1 118 ? -5.716 6.521 -1.937 1.00 95.94 118 ALA A C 1
ATOM 965 O O . ALA A 1 118 ? -6.694 6.405 -2.675 1.00 95.94 118 ALA A O 1
ATOM 966 N N . TYR A 1 119 ? -4.480 6.203 -2.294 1.00 95.12 119 TYR A N 1
ATOM 967 C CA . TYR A 1 119 ? -4.089 5.806 -3.632 1.00 95.12 119 TYR A CA 1
ATOM 968 C C . TYR A 1 119 ? -3.196 4.574 -3.572 1.00 95.12 119 TYR A C 1
ATOM 970 O O . TYR A 1 119 ? -2.346 4.433 -2.688 1.00 95.12 119 TYR A O 1
ATOM 978 N N . LEU A 1 120 ? -3.382 3.696 -4.548 1.00 95.12 120 LEU A N 1
ATOM 979 C CA . LEU A 1 120 ? -2.403 2.694 -4.913 1.00 95.12 120 LEU A CA 1
ATOM 980 C C . LEU A 1 120 ? -1.424 3.329 -5.895 1.00 95.12 120 LEU A C 1
ATOM 982 O O . LEU A 1 120 ? -1.814 3.847 -6.946 1.00 95.12 120 LEU A O 1
ATOM 986 N N . ILE A 1 121 ? -0.151 3.278 -5.533 1.00 94.50 121 ILE A N 1
ATOM 987 C CA . ILE A 1 121 ? 0.959 3.825 -6.300 1.00 94.50 121 ILE A CA 1
ATOM 988 C C . ILE A 1 121 ? 1.866 2.667 -6.678 1.00 94.50 121 ILE A C 1
ATOM 990 O O . ILE A 1 121 ? 2.207 1.824 -5.846 1.00 94.50 121 ILE A O 1
ATOM 994 N N . LYS A 1 122 ? 2.255 2.619 -7.944 1.00 94.50 122 LYS A N 1
ATOM 995 C CA . LYS A 1 122 ? 3.243 1.676 -8.434 1.00 94.50 122 LYS A CA 1
ATOM 996 C C . LYS A 1 122 ? 4.611 2.344 -8.429 1.00 94.50 122 LYS A C 1
ATOM 998 O O . LYS A 1 122 ? 4.835 3.284 -9.183 1.00 94.50 122 LYS A O 1
ATOM 1003 N N . GLY A 1 123 ? 5.509 1.838 -7.594 1.00 95.00 123 GLY A N 1
ATOM 1004 C CA . GLY A 1 123 ? 6.916 2.215 -7.571 1.00 95.00 123 GLY A CA 1
ATOM 1005 C C . GLY A 1 123 ? 7.739 1.325 -8.502 1.00 95.00 123 GLY A C 1
ATOM 1006 O O . GLY A 1 123 ? 7.549 0.108 -8.545 1.00 95.00 123 GLY A O 1
ATOM 1007 N N . ILE A 1 124 ? 8.673 1.923 -9.229 1.00 95.00 124 ILE A N 1
ATOM 1008 C CA . ILE A 1 124 ? 9.536 1.274 -10.214 1.00 95.00 124 ILE A CA 1
ATOM 1009 C C . ILE A 1 124 ? 10.985 1.467 -9.779 1.00 95.00 124 ILE A C 1
ATOM 1011 O O . ILE A 1 124 ? 11.434 2.579 -9.486 1.00 95.00 124 ILE A O 1
ATOM 1015 N N . HIS A 1 125 ? 11.718 0.360 -9.736 1.00 95.38 125 HIS A N 1
ATOM 1016 C CA . HIS A 1 125 ? 13.121 0.309 -9.359 1.00 95.38 125 HIS A CA 1
ATOM 1017 C C . HIS A 1 125 ? 13.923 -0.438 -10.424 1.00 95.38 125 HIS A C 1
ATOM 1019 O O . HIS A 1 125 ? 13.653 -1.606 -10.709 1.00 95.38 125 HIS A O 1
ATOM 1025 N N . PHE A 1 126 ? 14.955 0.221 -10.946 1.00 93.31 126 PHE A N 1
ATOM 1026 C CA . PHE A 1 126 ? 15.913 -0.334 -11.898 1.00 93.31 126 PHE A CA 1
ATOM 1027 C C . PHE A 1 126 ? 17.170 -0.799 -11.143 1.00 93.31 126 PHE A C 1
ATOM 1029 O O . PHE A 1 126 ? 18.040 0.018 -10.831 1.00 93.31 126 PHE A O 1
ATOM 1036 N N . PRO A 1 127 ? 17.273 -2.082 -10.748 1.00 93.94 127 PRO A N 1
ATOM 1037 C CA . PRO A 1 127 ? 18.445 -2.573 -10.042 1.00 93.94 127 PRO A CA 1
ATOM 1038 C C . PRO A 1 127 ? 19.669 -2.641 -10.970 1.00 93.94 127 PRO A C 1
ATOM 1040 O O . PRO A 1 127 ? 19.561 -2.995 -12.138 1.00 93.94 127 PRO A O 1
ATOM 1043 N N . SER A 1 128 ? 20.861 -2.404 -10.417 1.00 92.25 128 SER A N 1
ATOM 1044 C CA . SER A 1 128 ? 22.131 -2.502 -11.158 1.00 92.25 128 SER A CA 1
ATOM 1045 C C . SER A 1 128 ? 22.523 -3.924 -11.584 1.00 92.25 128 SER A C 1
ATOM 1047 O O . SER A 1 128 ? 23.418 -4.099 -12.401 1.00 92.25 128 SER A O 1
ATOM 1049 N N . TYR A 1 129 ? 21.884 -4.946 -11.017 1.00 93.88 129 TYR A N 1
ATOM 1050 C CA . TYR A 1 129 ? 22.018 -6.351 -11.400 1.00 93.88 129 TYR A CA 1
ATOM 1051 C C . TYR A 1 129 ? 20.715 -7.087 -11.087 1.00 93.88 129 TYR A C 1
ATOM 1053 O O . TYR A 1 129 ? 19.872 -6.585 -10.341 1.00 93.88 129 TYR A O 1
ATOM 1061 N N . CYS A 1 130 ? 20.545 -8.290 -11.633 1.00 96.06 130 CYS A N 1
ATOM 1062 C CA . CYS A 1 130 ? 19.352 -9.096 -11.399 1.00 96.06 130 CYS A CA 1
ATOM 1063 C C . CYS A 1 130 ? 19.185 -9.433 -9.908 1.00 96.06 130 CYS A C 1
ATOM 1065 O O . CYS A 1 130 ? 19.885 -10.293 -9.374 1.00 96.06 130 CYS A O 1
ATOM 1067 N N . LYS A 1 131 ? 18.238 -8.764 -9.242 1.00 95.62 131 LYS A N 1
ATOM 1068 C CA . LYS A 1 131 ? 17.828 -9.075 -7.872 1.00 95.62 131 LYS A CA 1
ATOM 1069 C C . LYS A 1 131 ? 16.364 -8.710 -7.612 1.00 95.62 131 LYS A C 1
ATOM 1071 O O . LYS A 1 131 ? 15.897 -7.704 -8.166 1.00 95.62 131 LYS A O 1
ATOM 1076 N N . PRO A 1 132 ? 15.680 -9.457 -6.727 1.00 94.56 132 PRO A N 1
ATOM 1077 C CA . PRO A 1 132 ? 14.353 -9.098 -6.243 1.00 94.56 132 PRO A CA 1
ATOM 1078 C C . PRO A 1 132 ? 14.321 -7.732 -5.545 1.00 94.56 132 PRO A C 1
ATOM 1080 O O . PRO A 1 132 ? 15.347 -7.214 -5.088 1.00 94.56 132 PRO A O 1
ATOM 1083 N N . PHE A 1 133 ? 13.123 -7.159 -5.450 1.00 94.69 133 PHE A N 1
ATOM 1084 C CA . PHE A 1 133 ? 12.867 -5.969 -4.645 1.00 94.69 133 PHE A CA 1
ATOM 1085 C C . PHE A 1 133 ? 12.997 -6.300 -3.152 1.00 94.69 133 PHE A C 1
ATOM 1087 O O . PHE A 1 133 ? 12.475 -7.313 -2.695 1.00 94.69 133 PHE A O 1
ATOM 1094 N N . ASP A 1 134 ? 13.672 -5.446 -2.387 1.00 93.06 134 ASP A N 1
ATOM 1095 C CA . ASP A 1 134 ? 13.833 -5.632 -0.946 1.00 93.06 134 ASP A CA 1
ATOM 1096 C C . ASP A 1 134 ? 12.781 -4.811 -0.195 1.00 93.06 134 ASP A C 1
ATOM 1098 O O . ASP A 1 134 ? 12.902 -3.594 -0.075 1.00 93.06 134 ASP A O 1
ATOM 1102 N N . LEU A 1 135 ? 11.751 -5.480 0.329 1.00 89.75 135 LEU A N 1
ATOM 1103 C CA . LEU A 1 135 ? 10.675 -4.839 1.095 1.00 89.75 135 LEU A CA 1
ATOM 1104 C C . LEU A 1 135 ? 11.145 -4.227 2.427 1.00 89.75 135 LEU A C 1
ATOM 1106 O O . LEU A 1 135 ? 10.419 -3.427 3.011 1.00 89.75 135 LEU A O 1
ATOM 1110 N N . ASN A 1 136 ? 12.335 -4.588 2.917 1.00 87.44 136 ASN A N 1
ATOM 1111 C CA . ASN A 1 136 ? 12.903 -4.028 4.147 1.00 87.44 136 ASN A CA 1
ATOM 1112 C C . ASN A 1 136 ? 13.800 -2.815 3.886 1.00 87.44 136 ASN A C 1
ATOM 1114 O O . ASN A 1 136 ? 14.321 -2.208 4.829 1.00 87.44 136 ASN A O 1
ATOM 1118 N N . LYS A 1 137 ? 14.022 -2.475 2.614 1.00 89.31 137 LYS A N 1
ATOM 1119 C CA . LYS A 1 137 ? 14.824 -1.328 2.222 1.00 89.31 137 LYS A CA 1
ATOM 1120 C C . LYS A 1 137 ? 13.928 -0.125 1.963 1.00 89.31 137 LYS A C 1
ATOM 1122 O O . LYS A 1 137 ? 12.991 -0.185 1.174 1.00 89.31 137 LYS A O 1
ATOM 1127 N N . ASP A 1 138 ? 14.296 0.999 2.562 1.00 87.69 138 ASP A N 1
ATOM 1128 C CA . ASP A 1 138 ? 13.727 2.293 2.215 1.00 87.69 138 ASP A CA 1
ATOM 1129 C C . ASP A 1 138 ? 14.509 2.892 1.038 1.00 87.69 138 ASP A C 1
ATOM 1131 O O . ASP A 1 138 ? 15.660 3.316 1.171 1.00 87.69 138 ASP A O 1
ATOM 1135 N N . TYR A 1 139 ? 13.932 2.837 -0.161 1.00 91.44 139 TYR A N 1
ATOM 1136 C CA . TYR A 1 139 ? 14.565 3.388 -1.359 1.00 91.44 139 TYR A CA 1
ATOM 1137 C C . TYR A 1 139 ? 14.403 4.908 -1.386 1.00 91.44 139 TYR A C 1
ATOM 1139 O O . TYR A 1 139 ? 13.280 5.396 -1.310 1.00 91.44 139 TYR A O 1
ATOM 1147 N N . HIS A 1 140 ? 15.506 5.644 -1.555 1.00 87.69 140 HIS A N 1
ATOM 1148 C CA . HIS A 1 140 ? 15.505 7.114 -1.618 1.00 87.69 140 HIS A CA 1
ATOM 1149 C C . HIS A 1 140 ? 14.943 7.679 -2.924 1.00 87.69 140 HIS A C 1
ATOM 1151 O O . HIS A 1 140 ? 14.462 8.808 -2.949 1.00 87.69 140 HIS A O 1
ATOM 1157 N N . THR A 1 141 ? 14.996 6.901 -4.003 1.00 92.06 141 THR A N 1
ATOM 1158 C CA . THR A 1 141 ? 14.504 7.323 -5.313 1.00 92.06 141 THR A CA 1
ATOM 1159 C C . THR A 1 141 ? 13.914 6.121 -6.032 1.00 92.06 141 THR A C 1
ATOM 1161 O O . THR A 1 141 ? 14.614 5.154 -6.334 1.00 92.06 141 THR A O 1
ATOM 1164 N N . LEU A 1 142 ? 12.612 6.189 -6.267 1.00 95.06 142 LEU A N 1
ATOM 1165 C CA . LEU A 1 142 ? 11.808 5.318 -7.107 1.00 95.06 142 LEU A CA 1
ATOM 1166 C C . LEU A 1 142 ? 11.046 6.201 -8.091 1.00 95.06 142 LEU A C 1
ATOM 1168 O O . LEU A 1 142 ? 10.747 7.357 -7.786 1.00 95.06 142 LEU A O 1
ATOM 1172 N N . THR A 1 143 ? 10.717 5.641 -9.248 1.00 94.69 143 THR A N 1
ATOM 1173 C CA . THR A 1 143 ? 9.768 6.272 -10.172 1.00 94.69 143 THR A CA 1
ATOM 1174 C C . THR A 1 143 ? 8.370 5.774 -9.837 1.00 94.69 143 THR A C 1
ATOM 1176 O O . THR A 1 143 ? 8.180 4.570 -9.691 1.00 94.69 143 THR A O 1
ATOM 1179 N N . HIS A 1 144 ? 7.413 6.678 -9.668 1.00 94.06 144 HIS A N 1
ATOM 1180 C CA . HIS A 1 144 ? 6.069 6.380 -9.185 1.00 94.06 144 HIS A CA 1
ATOM 1181 C C . HIS A 1 144 ? 5.008 6.745 -10.209 1.00 94.06 144 HIS A C 1
ATOM 1183 O O . HIS A 1 144 ? 5.116 7.773 -10.873 1.00 94.06 144 HIS A O 1
ATOM 1189 N N . VAL A 1 145 ? 3.958 5.927 -10.275 1.00 92.31 145 VAL A N 1
ATOM 1190 C CA . VAL A 1 145 ? 2.762 6.161 -11.095 1.00 92.31 145 VAL A CA 1
ATOM 1191 C C . VAL A 1 145 ? 1.519 5.831 -10.275 1.00 92.31 145 VAL A C 1
ATOM 1193 O O . VAL A 1 145 ? 1.488 4.823 -9.562 1.00 92.31 145 VAL A O 1
ATOM 1196 N N . TYR A 1 146 ? 0.477 6.657 -10.371 1.00 91.50 146 TYR A N 1
ATOM 1197 C CA . TYR A 1 146 ? -0.824 6.342 -9.779 1.00 91.50 146 TYR A CA 1
ATOM 1198 C C . TYR A 1 146 ? -1.498 5.221 -10.565 1.00 91.50 146 TYR A C 1
ATOM 1200 O O . TYR A 1 146 ? -1.675 5.333 -11.772 1.00 91.50 146 TYR A O 1
ATOM 1208 N N . VAL A 1 147 ? -1.914 4.153 -9.882 1.00 90.69 147 VAL A N 1
ATOM 1209 C CA . VAL A 1 147 ? -2.600 3.028 -10.540 1.00 90.69 147 VAL A CA 1
ATOM 1210 C C . VAL A 1 147 ? -4.042 2.859 -10.083 1.00 90.69 147 VAL A C 1
ATOM 1212 O O . VAL A 1 147 ? -4.879 2.420 -10.872 1.00 90.69 147 VAL A O 1
ATOM 1215 N N . ALA A 1 148 ? -4.368 3.267 -8.853 1.00 92.31 148 ALA A N 1
ATOM 1216 C CA . ALA A 1 148 ? -5.753 3.336 -8.404 1.00 92.31 148 ALA A CA 1
ATOM 1217 C C . ALA A 1 148 ? -5.979 4.362 -7.286 1.00 92.31 148 ALA A C 1
ATOM 1219 O O . ALA A 1 148 ? -5.066 4.671 -6.523 1.00 92.31 148 ALA A O 1
ATOM 1220 N N . GLY A 1 149 ? -7.216 4.830 -7.143 1.00 93.81 149 GLY A N 1
ATOM 1221 C CA . GLY A 1 149 ? -7.727 5.520 -5.961 1.00 93.81 149 GLY A CA 1
ATOM 1222 C C . GLY A 1 149 ? -8.677 4.615 -5.175 1.00 93.81 149 GLY A C 1
ATOM 1223 O O . GLY A 1 149 ? -9.398 3.809 -5.762 1.00 93.81 149 GLY A O 1
ATOM 1224 N N . LEU A 1 150 ? -8.703 4.750 -3.849 1.00 95.12 150 LEU A N 1
ATOM 1225 C CA . LEU A 1 150 ? -9.707 4.110 -2.996 1.00 95.12 150 LEU A CA 1
ATOM 1226 C C . LEU A 1 150 ? -10.845 5.103 -2.728 1.00 95.12 150 LEU A C 1
ATOM 1228 O O . LEU A 1 150 ? -10.661 6.094 -2.019 1.00 95.12 150 LEU A O 1
ATOM 1232 N N . ALA A 1 151 ? -12.020 4.853 -3.306 1.00 93.38 151 ALA A N 1
ATOM 1233 C CA . ALA A 1 151 ? -13.180 5.728 -3.150 1.00 93.38 151 ALA A CA 1
ATOM 1234 C C . ALA A 1 151 ? -13.782 5.664 -1.744 1.00 93.38 151 ALA A C 1
ATOM 1236 O O . ALA A 1 151 ? -13.673 4.658 -1.048 1.00 93.38 151 ALA A O 1
ATOM 1237 N N . GLY A 1 152 ? -14.513 6.715 -1.366 1.00 92.38 152 GLY A N 1
ATOM 1238 C CA . GLY A 1 152 ? -15.384 6.690 -0.192 1.00 92.38 152 GLY A CA 1
ATOM 1239 C C . GLY A 1 152 ? -14.657 6.734 1.152 1.00 92.38 152 GLY A C 1
ATOM 1240 O O . GLY A 1 152 ? -15.245 6.343 2.160 1.00 92.38 152 GLY A O 1
ATOM 1241 N N . LEU A 1 153 ? -13.406 7.189 1.197 1.00 93.19 153 LEU A N 1
ATOM 1242 C CA . LEU A 1 153 ? -12.777 7.545 2.468 1.00 93.19 153 LEU A CA 1
ATOM 1243 C C . LEU A 1 153 ? -13.517 8.704 3.158 1.00 93.19 153 LEU A C 1
ATOM 1245 O O . LEU A 1 153 ? -14.137 9.517 2.470 1.00 93.19 153 LEU A O 1
ATOM 1249 N N . PRO A 1 154 ? -13.465 8.782 4.502 1.00 92.81 154 PRO A N 1
ATOM 1250 C CA . PRO A 1 154 ? -13.929 9.964 5.222 1.00 92.81 154 PRO A CA 1
ATOM 1251 C C . PRO A 1 154 ? -13.064 11.181 4.871 1.00 92.81 154 PRO A C 1
ATOM 1253 O O . PRO A 1 154 ? -11.967 11.039 4.320 1.00 92.81 154 PRO A O 1
ATOM 1256 N N . ASP A 1 155 ? -13.533 12.366 5.255 1.00 92.44 155 ASP A N 1
ATOM 1257 C CA . ASP A 1 155 ? -12.702 13.564 5.229 1.00 92.44 155 ASP A CA 1
ATOM 1258 C C . ASP A 1 155 ? -11.461 13.358 6.117 1.00 92.44 155 ASP A C 1
ATOM 1260 O O . ASP A 1 155 ? -11.562 13.026 7.299 1.00 92.44 155 ASP A O 1
ATOM 1264 N N . LEU A 1 156 ? -10.273 13.512 5.527 1.00 92.56 156 LEU A N 1
ATOM 1265 C CA . LEU A 1 156 ? -8.999 13.303 6.215 1.00 92.56 156 LEU A CA 1
ATOM 1266 C C . LEU A 1 156 ? -8.612 14.476 7.130 1.00 92.56 156 LEU A C 1
ATOM 1268 O O . LEU A 1 156 ? -7.667 14.333 7.915 1.00 92.56 156 LEU A O 1
ATOM 1272 N N . TYR A 1 157 ? -9.320 15.604 7.038 1.00 90.12 157 TYR A N 1
ATOM 1273 C CA . TYR A 1 157 ? -9.185 16.748 7.941 1.00 90.12 157 TYR A CA 1
ATOM 1274 C C . TYR A 1 157 ? -10.125 16.663 9.149 1.00 90.12 157 TYR A C 1
ATOM 1276 O O . TYR A 1 157 ? -9.843 17.286 10.168 1.00 90.12 157 TYR A O 1
ATOM 1284 N N . ASP A 1 158 ? -11.181 15.848 9.068 1.00 90.38 158 ASP A N 1
ATOM 1285 C CA . ASP A 1 158 ? -12.171 15.642 10.134 1.00 90.38 158 ASP A CA 1
ATOM 1286 C C . ASP A 1 158 ? -12.142 14.195 10.656 1.00 90.38 158 ASP A C 1
ATOM 1288 O O . ASP A 1 158 ? -13.144 13.481 10.746 1.00 90.38 158 ASP A O 1
ATOM 1292 N N . LEU A 1 159 ? -10.933 13.717 10.960 1.00 91.75 159 LEU A N 1
ATOM 1293 C CA . LEU A 1 159 ? -10.741 12.417 11.593 1.00 91.75 159 LEU A CA 1
ATOM 1294 C C . LEU A 1 159 ? -10.906 12.532 13.109 1.00 91.75 159 LEU A C 1
ATOM 1296 O O . LEU A 1 159 ? -10.410 13.461 13.746 1.00 91.75 159 LEU A O 1
ATOM 1300 N N . SER A 1 160 ? -11.526 11.517 13.713 1.00 91.00 160 SER A N 1
ATOM 1301 C CA . SER A 1 160 ? -11.546 11.396 15.171 1.00 91.00 160 SER A CA 1
ATOM 1302 C C . SER A 1 160 ? -10.128 11.216 15.726 1.00 91.00 160 SER A C 1
ATOM 1304 O O . SER A 1 160 ? -9.204 10.830 15.008 1.00 91.00 160 SER A O 1
ATOM 1306 N N . SER A 1 161 ? -9.949 11.411 17.035 1.00 88.44 161 SER A N 1
ATOM 1307 C CA . SER A 1 161 ? -8.651 11.214 17.706 1.00 88.44 161 SER A CA 1
ATOM 1308 C C . SER A 1 161 ? -8.093 9.791 17.579 1.00 88.44 161 SER A C 1
ATOM 1310 O O . SER A 1 161 ? -6.900 9.575 17.790 1.00 88.44 161 SER A O 1
ATOM 1312 N N . LEU A 1 162 ? -8.940 8.822 17.219 1.00 90.38 162 LEU A N 1
ATOM 1313 C CA . LEU A 1 162 ? -8.525 7.461 16.922 1.00 90.38 162 LEU A CA 1
ATOM 1314 C C . LEU A 1 162 ? -7.813 7.370 15.568 1.00 90.38 162 LEU A C 1
ATOM 1316 O O . LEU A 1 162 ? -6.940 6.525 15.408 1.00 90.38 162 LEU A O 1
ATOM 1320 N N . GLY A 1 163 ? -8.141 8.240 14.614 1.00 93.44 163 GLY A N 1
ATOM 1321 C CA . GLY A 1 163 ? -7.618 8.176 13.259 1.00 93.44 163 GLY A CA 1
ATOM 1322 C C . GLY A 1 163 ? -8.163 7.005 12.453 1.00 93.44 163 GLY A C 1
ATOM 1323 O O . GLY A 1 163 ? -9.149 6.359 12.813 1.00 93.44 163 GLY A O 1
ATOM 1324 N N . LEU A 1 164 ? -7.474 6.713 11.353 1.00 96.12 164 LEU A N 1
ATOM 1325 C CA . LEU A 1 164 ? -7.762 5.551 10.525 1.00 96.12 164 LEU A CA 1
ATOM 1326 C C . LEU A 1 164 ? -7.092 4.290 11.089 1.00 96.12 164 LEU A C 1
ATOM 1328 O O . LEU A 1 164 ? -5.965 4.318 11.599 1.00 96.12 164 LEU A O 1
ATOM 1332 N N . ARG A 1 165 ? -7.765 3.148 10.946 1.00 96.06 165 ARG A N 1
ATOM 1333 C CA . ARG A 1 165 ? -7.191 1.816 11.191 1.00 96.06 165 ARG A CA 1
ATOM 1334 C C . ARG A 1 165 ? -7.133 1.048 9.892 1.00 96.06 165 ARG A C 1
ATOM 1336 O O . ARG A 1 165 ? -8.097 1.059 9.144 1.00 96.06 165 ARG A O 1
ATOM 1343 N N . LEU A 1 166 ? -6.003 0.402 9.632 1.00 96.50 166 LEU A N 1
ATOM 1344 C CA . LEU A 1 166 ? -5.715 -0.270 8.371 1.00 96.50 166 LEU A CA 1
ATOM 1345 C C . LEU A 1 166 ? -5.377 -1.734 8.626 1.00 96.50 166 LEU A C 1
ATOM 1347 O O . LEU A 1 166 ? -4.488 -2.027 9.423 1.00 96.50 166 LEU A O 1
ATOM 1351 N N . ALA A 1 167 ? -6.004 -2.622 7.866 1.00 97.00 167 ALA A N 1
ATOM 1352 C CA . ALA A 1 167 ? -5.584 -4.006 7.724 1.00 97.00 167 ALA A CA 1
ATOM 1353 C C . ALA A 1 167 ? -5.485 -4.371 6.242 1.00 97.00 167 ALA A C 1
ATOM 1355 O O . ALA A 1 167 ? -6.214 -3.845 5.402 1.00 97.00 167 ALA A O 1
ATOM 1356 N N . ILE A 1 168 ? -4.553 -5.261 5.921 1.00 96.88 168 ILE A N 1
ATOM 1357 C CA . ILE A 1 168 ? -4.309 -5.755 4.564 1.00 96.88 168 ILE A CA 1
ATOM 1358 C C . ILE A 1 168 ? -4.316 -7.277 4.651 1.00 96.88 168 ILE A C 1
ATOM 1360 O O . ILE A 1 168 ? -3.715 -7.825 5.580 1.00 96.88 168 ILE A O 1
ATOM 1364 N N . SER A 1 169 ? -5.010 -7.947 3.731 1.00 96.56 169 SER A N 1
ATOM 1365 C CA . SER A 1 169 ? -5.001 -9.411 3.685 1.00 96.56 169 SER A CA 1
ATOM 1366 C C . SER A 1 169 ? -3.603 -9.943 3.320 1.00 96.56 169 SER A C 1
ATOM 1368 O O . SER A 1 169 ? -2.832 -9.221 2.688 1.00 96.56 169 SER A O 1
ATOM 1370 N N . PRO A 1 170 ? -3.226 -11.177 3.696 1.00 95.25 170 PRO A N 1
ATOM 1371 C CA . PRO A 1 170 ? -1.883 -11.715 3.441 1.00 95.25 170 PRO A CA 1
ATOM 1372 C C . PRO A 1 170 ? -1.388 -11.627 1.985 1.00 95.25 170 PRO A C 1
ATOM 1374 O O . PRO A 1 170 ? -0.220 -11.331 1.747 1.00 95.25 170 PRO A O 1
ATOM 1377 N N . GLY A 1 171 ? -2.264 -11.856 1.010 1.00 94.62 171 GLY A N 1
ATOM 1378 C CA . GLY A 1 171 ? -2.010 -11.730 -0.425 1.00 94.62 171 GLY A CA 1
ATOM 1379 C C . GLY A 1 171 ? -2.250 -10.325 -0.977 1.00 94.62 171 GLY A C 1
ATOM 1380 O O . GLY A 1 171 ? -2.133 -10.123 -2.182 1.00 94.62 171 GLY A O 1
ATOM 1381 N N . ALA A 1 172 ? -2.600 -9.371 -0.111 1.00 95.69 172 ALA A N 1
ATOM 1382 C CA . ALA A 1 172 ? -2.975 -8.001 -0.436 1.00 95.69 172 ALA A CA 1
ATOM 1383 C C . ALA A 1 172 ? -4.132 -7.881 -1.444 1.00 95.69 172 ALA A C 1
ATOM 1385 O O . ALA A 1 172 ? -4.230 -6.885 -2.159 1.00 95.69 172 ALA A O 1
ATOM 1386 N N . ASN A 1 173 ? -5.031 -8.869 -1.474 1.00 95.19 173 ASN A N 1
ATOM 1387 C CA . ASN A 1 173 ? -6.235 -8.824 -2.308 1.00 95.19 173 ASN A CA 1
ATOM 1388 C C . ASN A 1 173 ? -7.356 -7.985 -1.685 1.00 95.19 173 ASN A C 1
ATOM 1390 O O . ASN A 1 173 ? -8.360 -7.677 -2.331 1.00 95.19 173 ASN A O 1
ATOM 1394 N N . ARG A 1 174 ? -7.210 -7.632 -0.404 1.00 95.50 174 ARG A N 1
ATOM 1395 C CA . ARG A 1 174 ? -8.154 -6.791 0.322 1.00 95.50 174 ARG A CA 1
ATOM 1396 C C . ARG A 1 174 ? -7.427 -5.770 1.174 1.00 95.50 174 ARG A C 1
ATOM 1398 O O . ARG A 1 174 ? -6.447 -6.079 1.854 1.00 95.50 174 ARG A O 1
ATOM 1405 N N . ILE A 1 175 ? -7.969 -4.563 1.175 1.00 97.50 175 ILE A N 1
ATOM 1406 C CA . ILE A 1 175 ? -7.583 -3.486 2.082 1.00 97.50 175 ILE A CA 1
ATOM 1407 C C . ILE A 1 175 ? -8.817 -3.155 2.904 1.00 97.50 175 ILE A C 1
ATOM 1409 O O . ILE A 1 175 ? -9.866 -2.882 2.332 1.00 97.50 175 ILE A O 1
ATOM 1413 N N . ALA A 1 176 ? -8.704 -3.179 4.227 1.00 97.31 176 ALA A N 1
ATOM 1414 C CA . ALA A 1 176 ? -9.751 -2.734 5.134 1.00 97.31 176 ALA A CA 1
ATOM 1415 C C . ALA A 1 176 ? -9.303 -1.452 5.833 1.00 97.31 176 ALA A C 1
ATOM 1417 O O . ALA A 1 176 ? -8.222 -1.421 6.425 1.00 97.31 176 ALA A O 1
ATOM 1418 N N . ILE A 1 177 ? -10.130 -0.409 5.775 1.00 97.75 177 ILE A N 1
ATOM 1419 C CA . ILE A 1 177 ? -9.912 0.839 6.508 1.00 97.75 177 ILE A CA 1
ATOM 1420 C C . ILE A 1 177 ? -11.125 1.096 7.389 1.00 97.75 177 ILE A C 1
ATOM 1422 O O . ILE A 1 177 ? -12.251 1.166 6.895 1.00 97.75 177 ILE A O 1
ATOM 1426 N N . ALA A 1 178 ? -10.888 1.257 8.689 1.00 96.69 178 ALA A N 1
ATOM 1427 C CA . ALA A 1 178 ? -11.885 1.778 9.606 1.00 96.69 178 ALA A CA 1
ATOM 1428 C C . ALA A 1 178 ? -11.641 3.256 9.903 1.00 96.69 178 ALA A C 1
ATOM 1430 O O . ALA A 1 178 ? -10.499 3.684 10.085 1.00 96.69 178 ALA A O 1
ATOM 1431 N N . SER A 1 179 ? -12.736 4.003 10.003 1.00 95.94 179 SER A N 1
ATOM 1432 C CA . SER A 1 179 ? -12.784 5.337 10.591 1.00 95.94 179 SER A CA 1
ATOM 1433 C C . SER A 1 179 ? -13.918 5.369 11.599 1.00 95.94 179 SER A C 1
ATOM 1435 O O . SER A 1 179 ? -15.091 5.262 11.234 1.00 95.94 179 SER A O 1
ATOM 1437 N N . TRP A 1 180 ? -13.565 5.474 12.879 1.00 94.81 180 TRP A N 1
ATOM 1438 C CA . TRP A 1 180 ? -14.518 5.436 13.984 1.00 94.81 180 TRP A CA 1
ATOM 1439 C C . TRP A 1 180 ? -15.420 4.188 13.955 1.00 94.81 180 TRP A C 1
ATOM 1441 O O . TRP A 1 180 ? -14.971 3.113 14.340 1.00 94.81 180 TRP A O 1
ATOM 1451 N N . ARG A 1 181 ? -16.676 4.317 13.505 1.00 94.81 181 ARG A N 1
ATOM 1452 C CA . ARG A 1 181 ? -17.696 3.249 13.462 1.00 94.81 181 ARG A CA 1
ATOM 1453 C C . ARG A 1 181 ? -17.854 2.582 12.099 1.00 94.81 181 ARG A C 1
ATOM 1455 O O . ARG A 1 181 ? -18.586 1.596 11.987 1.00 94.81 181 ARG A O 1
ATOM 1462 N N . THR A 1 182 ? -17.214 3.132 11.076 1.00 94.75 182 THR A N 1
ATOM 1463 C CA . THR A 1 182 ? -17.364 2.699 9.689 1.00 94.75 182 THR A CA 1
ATOM 1464 C C . THR A 1 182 ? -16.169 1.850 9.297 1.00 94.75 182 THR A C 1
ATOM 1466 O O . THR A 1 182 ? -15.032 2.279 9.482 1.00 94.75 182 THR A O 1
ATOM 1469 N N . VAL A 1 183 ? -16.418 0.672 8.721 1.00 95.50 183 VAL A N 1
ATOM 1470 C CA . VAL A 1 183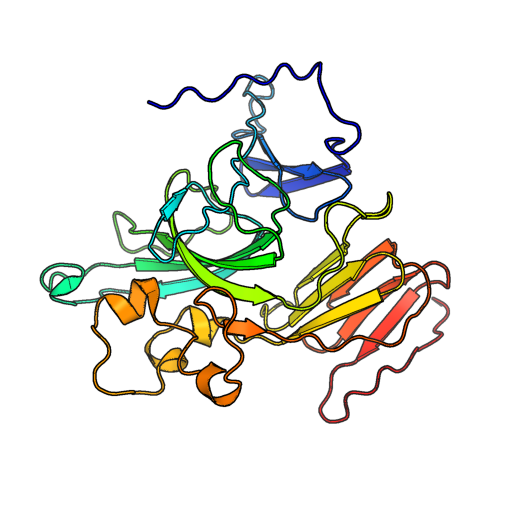 ? -15.382 -0.205 8.158 1.00 95.50 183 VAL A CA 1
ATOM 1471 C C . VAL A 1 183 ? -15.657 -0.386 6.676 1.00 95.50 183 VAL A C 1
ATOM 1473 O O . VAL A 1 183 ? -16.730 -0.845 6.293 1.00 95.50 183 VAL A O 1
ATOM 1476 N N . LYS A 1 184 ? -14.680 -0.039 5.844 1.00 96.00 184 LYS A N 1
ATOM 1477 C CA . LYS A 1 184 ? -14.747 -0.190 4.390 1.00 96.00 184 LYS A CA 1
ATOM 1478 C C . LYS A 1 184 ? -13.678 -1.156 3.920 1.00 96.00 184 LYS A C 1
ATOM 1480 O O . LYS A 1 184 ? -12.554 -1.123 4.421 1.00 96.00 184 LYS A O 1
ATOM 1485 N N . VAL A 1 185 ? -14.040 -2.014 2.972 1.00 95.38 185 VAL A N 1
ATOM 1486 C CA . VAL A 1 185 ? -13.146 -3.017 2.395 1.00 95.38 185 VAL A CA 1
ATOM 1487 C C . VAL A 1 185 ? -13.108 -2.857 0.886 1.00 95.38 185 VAL A C 1
ATOM 1489 O O . VAL A 1 185 ? -14.137 -2.953 0.223 1.00 95.38 185 VAL A O 1
ATOM 1492 N N . TRP A 1 186 ? -11.914 -2.653 0.345 1.00 95.06 186 TRP A N 1
ATOM 1493 C CA . TRP A 1 186 ? -11.661 -2.615 -1.090 1.00 95.06 186 TRP A CA 1
ATOM 1494 C C . TRP A 1 186 ? -11.086 -3.951 -1.530 1.00 95.06 186 TRP A C 1
ATOM 1496 O O . TRP A 1 186 ? -10.161 -4.466 -0.896 1.00 95.06 186 TRP A O 1
ATOM 1506 N N . ALA A 1 187 ? -11.627 -4.492 -2.617 1.00 92.31 187 ALA A N 1
ATOM 1507 C CA . ALA A 1 187 ? -11.067 -5.648 -3.297 1.00 92.31 187 ALA A CA 1
ATOM 1508 C C . ALA A 1 187 ? -10.124 -5.180 -4.407 1.00 92.31 187 ALA A C 1
ATOM 1510 O O . ALA A 1 187 ? -10.427 -4.241 -5.145 1.00 92.31 187 ALA A O 1
ATOM 1511 N N . LEU A 1 188 ? -8.986 -5.848 -4.523 1.00 92.75 188 LEU A N 1
ATOM 1512 C CA . LEU A 1 188 ? -8.002 -5.603 -5.560 1.00 92.75 188 LEU A CA 1
ATOM 1513 C C . LEU A 1 188 ? -7.259 -6.898 -5.890 1.00 92.75 188 LEU A C 1
ATOM 1515 O O . LEU A 1 188 ? -7.251 -7.848 -5.120 1.00 92.75 188 LEU A O 1
ATOM 1519 N N . ASP A 1 189 ? -6.601 -6.908 -7.034 1.00 92.75 189 ASP A N 1
ATOM 1520 C CA . ASP A 1 189 ? -5.666 -7.936 -7.462 1.00 92.75 189 ASP A CA 1
ATOM 1521 C C . ASP A 1 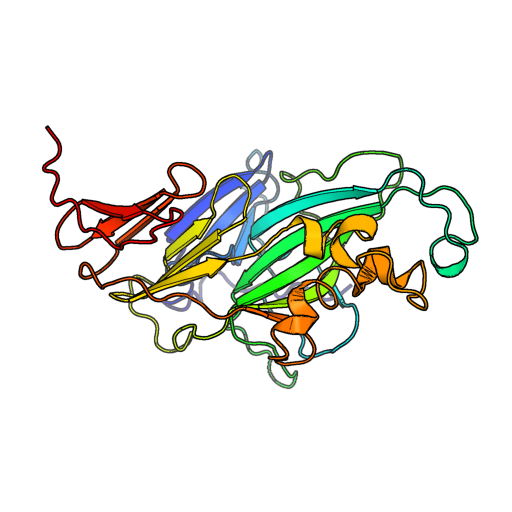189 ? -4.304 -7.270 -7.702 1.00 92.75 189 ASP A C 1
ATOM 1523 O O . ASP A 1 189 ? -4.137 -6.543 -8.691 1.00 92.75 189 ASP A O 1
ATOM 1527 N N . PRO A 1 190 ? -3.313 -7.480 -6.818 1.00 94.50 190 PRO A N 1
ATOM 1528 C CA . PRO A 1 190 ? -1.997 -6.877 -6.982 1.00 94.50 190 PRO A CA 1
ATOM 1529 C C . PRO A 1 190 ? -1.290 -7.285 -8.278 1.00 94.50 190 PRO A C 1
ATOM 1531 O O . PRO A 1 190 ? -0.530 -6.489 -8.831 1.00 94.50 190 PRO A O 1
ATOM 1534 N N . LYS A 1 191 ? -1.541 -8.492 -8.807 1.00 92.25 191 LYS A N 1
ATOM 1535 C CA . LYS A 1 191 ? -0.930 -8.935 -10.069 1.00 92.25 191 LYS A CA 1
ATOM 1536 C C . LYS A 1 191 ? -1.464 -8.138 -11.244 1.00 92.25 191 LYS A C 1
ATOM 1538 O O . LYS A 1 191 ? -0.695 -7.878 -12.165 1.00 92.25 191 LYS A O 1
ATOM 1543 N N . ALA A 1 192 ? -2.723 -7.700 -11.201 1.00 90.75 192 ALA A N 1
ATOM 1544 C CA . ALA A 1 192 ? -3.280 -6.833 -12.237 1.00 90.75 192 ALA A CA 1
ATOM 1545 C C . ALA A 1 192 ? -2.480 -5.531 -12.379 1.00 90.75 192 ALA A C 1
ATOM 1547 O O . ALA A 1 192 ? -2.308 -5.059 -13.496 1.00 90.75 192 ALA A O 1
ATOM 1548 N N . PHE A 1 193 ? -1.941 -5.003 -11.274 1.00 91.25 193 PHE A N 1
ATOM 1549 C CA . PHE A 1 193 ? -1.140 -3.775 -11.235 1.00 91.25 193 PHE A CA 1
ATOM 1550 C C . PHE A 1 193 ? 0.369 -3.980 -11.396 1.00 91.25 193 PHE A C 1
ATOM 1552 O O . PHE A 1 193 ? 1.103 -3.007 -11.529 1.00 91.25 193 PHE A O 1
ATOM 1559 N N . LEU A 1 194 ? 0.871 -5.214 -11.352 1.00 92.56 194 LEU A N 1
ATOM 1560 C CA . LEU A 1 194 ? 2.316 -5.464 -11.333 1.00 92.56 194 LEU A CA 1
ATOM 1561 C C . LEU A 1 194 ? 2.805 -6.353 -12.470 1.00 92.56 194 LEU A C 1
ATOM 1563 O O . LEU A 1 194 ? 3.951 -6.202 -12.879 1.00 92.56 194 LEU A O 1
ATOM 1567 N N . ASN A 1 195 ? 1.966 -7.252 -12.986 1.00 89.12 195 ASN A N 1
ATOM 1568 C CA . ASN A 1 195 ? 2.312 -8.170 -14.063 1.00 89.12 195 ASN A CA 1
ATOM 1569 C C . ASN A 1 195 ? 1.595 -7.758 -15.364 1.00 89.12 195 ASN A C 1
ATOM 1571 O O . ASN A 1 195 ? 0.375 -7.912 -15.448 1.00 89.12 195 ASN A O 1
ATOM 1575 N N . PRO A 1 196 ? 2.329 -7.294 -16.391 1.00 85.62 196 PRO A N 1
ATOM 1576 C CA . PRO A 1 196 ? 1.756 -6.921 -17.681 1.00 85.62 196 PRO A CA 1
ATOM 1577 C C . PRO A 1 196 ? 0.965 -8.036 -18.369 1.00 85.62 196 PRO A C 1
ATOM 1579 O O . PRO A 1 196 ? -0.121 -7.781 -18.881 1.00 85.62 196 PRO A O 1
ATOM 1582 N N . GLU A 1 197 ? 1.462 -9.277 -18.350 1.00 83.44 197 GLU A N 1
ATOM 1583 C CA . GLU A 1 197 ? 0.813 -10.413 -19.023 1.00 83.44 197 GLU A CA 1
ATOM 1584 C C . GLU A 1 197 ? -0.576 -10.694 -18.438 1.00 83.44 197 GLU A C 1
ATOM 1586 O O . GLU A 1 197 ? -1.520 -11.023 -19.158 1.00 83.44 197 GLU A O 1
ATOM 1591 N N . TYR A 1 198 ? -0.703 -10.523 -17.122 1.00 85.88 198 TYR A N 1
ATOM 1592 C CA . TYR A 1 198 ? -1.948 -10.717 -16.393 1.00 85.88 198 TYR A CA 1
ATOM 1593 C C . TYR A 1 198 ? -2.862 -9.483 -16.474 1.00 85.88 198 TYR A C 1
ATOM 1595 O O . TYR A 1 198 ? -4.050 -9.597 -16.781 1.00 85.88 198 TYR A O 1
ATOM 1603 N N . GLY A 1 199 ? -2.305 -8.293 -16.233 1.00 82.69 199 GLY A N 1
ATOM 1604 C CA . GLY A 1 199 ? -3.039 -7.030 -16.167 1.00 82.69 199 GLY A CA 1
ATOM 1605 C C . GLY A 1 199 ? -3.560 -6.525 -17.513 1.00 82.69 199 GLY A C 1
ATOM 1606 O O . GLY A 1 199 ? -4.596 -5.861 -17.537 1.00 82.69 199 GLY A O 1
ATOM 1607 N N . LEU A 1 200 ? -2.882 -6.853 -18.621 1.00 77.00 200 LEU A N 1
ATOM 1608 C CA . LEU A 1 200 ? -3.252 -6.395 -19.965 1.00 77.00 200 LEU A CA 1
ATOM 1609 C C . LEU A 1 200 ? -4.082 -7.403 -20.773 1.00 77.00 200 LEU A C 1
ATOM 1611 O O . LEU A 1 200 ? -4.506 -7.103 -21.883 1.00 77.00 200 LEU A O 1
ATOM 1615 N N . ARG A 1 201 ? -4.312 -8.625 -20.274 1.00 71.19 201 ARG A N 1
ATOM 1616 C CA . ARG A 1 201 ? -5.142 -9.649 -20.953 1.00 71.19 201 ARG A CA 1
ATOM 1617 C C . ARG A 1 201 ? -4.852 -9.825 -22.466 1.00 71.19 201 ARG A C 1
ATOM 1619 O O . ARG A 1 201 ? -5.768 -10.122 -23.229 1.00 71.19 201 ARG A O 1
ATOM 1626 N N . LYS A 1 202 ? -3.591 -9.674 -22.899 1.00 65.12 202 LYS A N 1
ATOM 1627 C CA . LYS A 1 202 ? -3.149 -9.709 -24.315 1.00 65.12 202 LYS A CA 1
ATOM 1628 C C . LYS A 1 202 ? -3.748 -8.624 -25.229 1.00 65.12 202 LYS A C 1
ATOM 1630 O O . LYS A 1 202 ? -3.849 -8.846 -26.433 1.00 65.12 202 LYS A O 1
ATOM 1635 N N . ALA A 1 203 ? -4.156 -7.474 -24.699 1.00 64.50 203 ALA A N 1
ATOM 1636 C CA . ALA A 1 203 ? -4.630 -6.379 -25.536 1.00 64.50 203 ALA A CA 1
ATOM 1637 C C . ALA A 1 203 ? -3.535 -5.907 -26.508 1.00 64.50 203 ALA A C 1
ATOM 1639 O O . ALA A 1 203 ? -2.421 -5.571 -26.100 1.00 64.50 203 ALA A O 1
ATOM 1640 N N . GLU A 1 204 ? -3.868 -5.874 -27.795 1.00 63.69 204 GLU A N 1
ATOM 1641 C CA . GLU A 1 204 ? -2.989 -5.354 -28.840 1.00 63.69 204 GLU A CA 1
ATOM 1642 C C . GLU A 1 204 ? -2.862 -3.822 -28.736 1.00 63.69 204 GLU A C 1
ATOM 1644 O O . GLU A 1 204 ? -3.795 -3.130 -28.327 1.00 63.69 204 GLU A O 1
ATOM 1649 N N . GLY A 1 205 ? -1.699 -3.279 -29.114 1.00 60.94 205 GLY A N 1
ATOM 1650 C CA . GLY A 1 205 ? -1.484 -1.831 -29.248 1.00 60.94 205 GLY A CA 1
ATOM 1651 C C . GLY A 1 205 ? -0.933 -1.098 -28.019 1.00 60.94 205 GLY A C 1
ATOM 1652 O O . GLY A 1 205 ? -0.746 0.115 -28.083 1.00 60.94 205 GLY A O 1
ATOM 1653 N N . VAL A 1 206 ? -0.626 -1.796 -26.921 1.00 67.81 206 VAL A N 1
ATOM 1654 C CA . VAL A 1 206 ? 0.037 -1.189 -25.755 1.00 67.81 206 VAL A CA 1
ATOM 1655 C C . VAL A 1 206 ? 1.557 -1.142 -25.981 1.00 67.81 206 VAL A C 1
ATOM 1657 O O . VAL A 1 206 ? 2.145 -2.188 -26.261 1.00 67.81 206 VAL A O 1
ATOM 1660 N N . PRO A 1 207 ? 2.219 0.027 -25.862 1.00 68.12 207 PRO A N 1
ATOM 1661 C CA . PRO A 1 207 ? 3.677 0.110 -25.905 1.00 68.12 207 PRO A CA 1
ATOM 1662 C C . PRO A 1 207 ? 4.346 -0.816 -24.881 1.00 68.12 207 PRO A C 1
ATOM 1664 O O . PRO A 1 207 ? 3.874 -0.948 -23.748 1.00 68.12 207 PRO A O 1
ATOM 1667 N N . GLY A 1 208 ? 5.443 -1.466 -25.272 1.00 66.69 208 GLY A N 1
ATOM 1668 C CA . GLY A 1 208 ? 6.102 -2.453 -24.419 1.00 66.69 208 GLY A CA 1
ATOM 1669 C C . GLY A 1 208 ? 6.788 -1.851 -23.188 1.00 66.69 208 GLY A C 1
ATOM 1670 O O . GLY A 1 208 ? 6.782 -2.473 -22.136 1.00 66.69 208 GLY A O 1
ATOM 1671 N N . ASP A 1 209 ? 7.252 -0.605 -23.227 1.00 72.06 209 ASP A N 1
ATOM 1672 C CA . ASP A 1 209 ? 7.700 0.153 -22.051 1.00 72.06 209 ASP A CA 1
ATOM 1673 C C . ASP A 1 209 ? 6.537 0.498 -21.107 1.00 72.06 209 ASP A C 1
ATOM 1675 O O . ASP A 1 209 ? 6.596 0.244 -19.898 1.00 72.06 209 ASP A O 1
ATOM 1679 N N . TYR A 1 210 ? 5.432 0.993 -21.672 1.00 76.38 210 TYR A N 1
ATOM 1680 C CA . TYR A 1 210 ? 4.233 1.367 -20.926 1.00 76.38 210 TYR A CA 1
ATOM 1681 C C . TYR A 1 210 ? 3.708 0.201 -20.086 1.00 76.38 210 TYR A C 1
ATOM 1683 O O . TYR A 1 210 ? 3.299 0.406 -18.945 1.00 76.38 210 TYR A O 1
ATOM 1691 N N . CYS A 1 211 ? 3.768 -1.035 -20.589 1.00 71.38 211 CYS A N 1
ATOM 1692 C CA . CYS A 1 211 ? 3.271 -2.200 -19.862 1.00 71.38 211 CYS A CA 1
ATOM 1693 C C . CYS A 1 211 ? 4.006 -2.444 -18.527 1.00 71.38 211 CYS A C 1
ATOM 1695 O O . CYS A 1 211 ? 3.369 -2.776 -17.524 1.00 71.38 211 CYS A O 1
ATOM 1697 N N . TYR A 1 212 ? 5.317 -2.189 -18.472 1.00 79.44 212 TYR A N 1
ATOM 1698 C CA . TYR A 1 212 ? 6.130 -2.362 -17.264 1.00 79.44 212 TYR A CA 1
ATOM 1699 C C . TYR A 1 212 ? 6.134 -1.135 -16.364 1.00 79.44 212 TYR A C 1
ATOM 1701 O O . TYR A 1 212 ? 6.367 -1.279 -15.163 1.00 79.44 212 TYR A O 1
ATOM 1709 N N . ILE A 1 213 ? 5.837 0.043 -16.907 1.00 79.88 213 ILE A N 1
ATOM 1710 C CA . ILE A 1 213 ? 5.915 1.311 -16.185 1.00 79.88 213 ILE A CA 1
ATOM 1711 C C . ILE A 1 213 ? 4.520 1.734 -15.705 1.00 79.88 213 ILE A C 1
ATOM 1713 O O . ILE A 1 213 ? 4.239 1.624 -14.511 1.00 79.88 213 ILE A O 1
ATOM 1717 N N . GLN A 1 214 ? 3.603 2.074 -16.610 1.00 75.81 214 GLN A N 1
ATOM 1718 C CA . GLN A 1 214 ? 2.345 2.767 -16.285 1.00 75.81 214 GLN A CA 1
ATOM 1719 C C . GLN A 1 214 ? 1.081 1.894 -16.430 1.00 75.81 214 GLN A C 1
ATOM 1721 O O . GLN A 1 214 ? 0.133 2.025 -15.664 1.00 75.81 214 GLN A O 1
ATOM 1726 N N . GLY A 1 215 ? 1.067 0.975 -17.396 1.00 67.69 215 GLY A N 1
ATOM 1727 C CA . GLY A 1 215 ? -0.130 0.295 -17.898 1.00 67.69 215 GLY A CA 1
ATOM 1728 C C . GLY A 1 215 ? -0.752 -0.891 -17.151 1.00 67.69 215 GLY A C 1
ATOM 1729 O O . GLY A 1 215 ? -1.803 -1.348 -17.596 1.00 67.69 215 GLY A O 1
ATOM 1730 N N . PRO A 1 216 ? -0.200 -1.480 -16.086 1.00 66.94 216 PRO A N 1
ATOM 1731 C CA . PRO A 1 216 ? -0.873 -2.615 -15.468 1.00 66.94 216 PRO A CA 1
ATOM 1732 C C . PRO A 1 216 ? -2.021 -2.143 -14.557 1.00 66.94 216 PRO A C 1
ATOM 1734 O O . PRO A 1 216 ? -1.842 -1.303 -13.678 1.00 66.94 216 PRO A O 1
ATOM 1737 N N . GLY A 1 217 ? -3.219 -2.687 -14.793 1.00 74.81 217 GLY A N 1
ATOM 1738 C CA . GLY A 1 217 ? -4.422 -2.504 -13.972 1.00 74.81 217 GLY A CA 1
ATOM 1739 C C . GLY A 1 217 ? -5.592 -1.894 -14.741 1.00 74.81 217 GLY A C 1
ATOM 1740 O O . GLY A 1 217 ? -6.705 -2.410 -14.672 1.00 74.81 217 GLY A O 1
ATOM 1741 N N . TRP A 1 218 ? -5.354 -0.853 -15.541 1.00 76.19 218 TRP A N 1
ATOM 1742 C CA . TRP A 1 218 ? -6.426 -0.099 -16.212 1.00 76.19 218 TRP A CA 1
ATOM 1743 C C . TRP A 1 218 ? -7.302 -0.974 -17.125 1.00 76.19 218 TRP A C 1
ATOM 1745 O O . TRP A 1 218 ? -8.525 -0.848 -17.111 1.00 76.19 218 TRP A O 1
ATOM 1755 N N . GLN A 1 219 ? -6.710 -1.919 -17.865 1.00 77.69 219 GLN A N 1
ATOM 1756 C CA . GLN A 1 219 ? -7.471 -2.855 -18.705 1.00 77.69 219 GLN A CA 1
ATOM 1757 C C . GLN A 1 219 ? -8.197 -3.908 -17.881 1.00 77.69 219 GLN A C 1
ATOM 1759 O O . GLN A 1 219 ? -9.355 -4.219 -18.161 1.00 77.69 219 GLN A O 1
ATOM 1764 N N . PHE A 1 220 ? -7.544 -4.439 -16.848 1.00 82.81 220 PHE A N 1
ATOM 1765 C CA . PHE A 1 220 ? -8.138 -5.433 -15.963 1.00 82.81 220 PHE A CA 1
ATOM 1766 C C . PHE A 1 220 ? -9.419 -4.907 -15.298 1.00 82.81 220 PHE A C 1
ATOM 1768 O O . PHE A 1 220 ? -10.417 -5.625 -15.249 1.00 82.81 220 PHE A O 1
ATOM 1775 N N . TYR A 1 221 ? -9.416 -3.641 -14.869 1.00 82.88 221 TYR A N 1
ATOM 1776 C CA . TYR A 1 221 ? -10.565 -2.967 -14.250 1.00 82.88 221 TYR A CA 1
ATOM 1777 C C . TYR A 1 221 ? -11.427 -2.160 -15.235 1.00 82.88 221 TYR A C 1
ATOM 1779 O O . TYR A 1 221 ? -12.357 -1.474 -14.814 1.00 82.88 221 TYR A O 1
ATOM 1787 N N . SER A 1 222 ? -11.180 -2.259 -16.546 1.00 73.75 222 SER A N 1
ATOM 1788 C CA . SER A 1 222 ? -11.879 -1.464 -17.573 1.00 73.75 222 SER A CA 1
ATOM 1789 C C . SER A 1 222 ? -13.401 -1.652 -17.584 1.00 73.75 222 SER A C 1
ATOM 1791 O O . SER A 1 222 ? -14.136 -0.728 -17.939 1.00 73.75 222 SER A O 1
ATOM 1793 N N . ALA A 1 223 ? -13.886 -2.820 -17.152 1.00 65.44 223 ALA A N 1
ATOM 1794 C CA . ALA A 1 223 ? -15.312 -3.112 -17.028 1.00 65.44 223 ALA A CA 1
ATOM 1795 C C . ALA A 1 223 ? -16.021 -2.204 -16.008 1.00 65.44 223 ALA A C 1
ATOM 1797 O O . ALA A 1 223 ? -17.202 -1.915 -16.182 1.00 65.44 223 ALA A O 1
ATOM 1798 N N . ASN A 1 224 ? -15.301 -1.712 -14.994 1.00 59.03 224 ASN A N 1
ATOM 1799 C CA . ASN A 1 224 ? -15.887 -0.897 -13.934 1.00 59.03 224 ASN A CA 1
ATOM 1800 C C . ASN A 1 224 ? -16.048 0.577 -14.324 1.00 59.03 224 ASN A C 1
ATOM 1802 O O . ASN A 1 224 ? -16.783 1.257 -13.631 1.00 59.03 224 ASN A O 1
ATOM 1806 N N . ARG A 1 225 ? -15.430 1.066 -15.417 1.00 56.78 225 ARG A N 1
ATOM 1807 C CA . ARG A 1 225 ? -15.549 2.422 -16.028 1.00 56.78 225 ARG A CA 1
ATOM 1808 C C . ARG A 1 225 ? -15.546 3.658 -15.101 1.00 56.78 225 ARG A C 1
ATOM 1810 O O . ARG A 1 225 ? -15.675 4.770 -15.609 1.00 56.78 225 ARG A O 1
ATOM 1817 N N . ILE A 1 226 ? -15.381 3.515 -13.792 1.00 59.25 226 ILE A N 1
ATOM 1818 C CA . ILE A 1 226 ? -15.290 4.628 -12.855 1.00 59.25 226 ILE A CA 1
ATOM 1819 C C . ILE A 1 226 ? -13.818 5.024 -12.786 1.00 59.25 226 ILE A C 1
ATOM 1821 O O . ILE A 1 226 ? -12.981 4.348 -12.185 1.00 59.25 226 ILE A O 1
ATOM 1825 N N . TRP A 1 227 ? -13.510 6.118 -13.471 1.00 66.56 227 TRP A N 1
ATOM 1826 C CA . TRP A 1 227 ? -12.193 6.735 -13.486 1.00 66.56 227 TRP A CA 1
ATOM 1827 C C . TRP A 1 227 ? -12.223 7.953 -12.575 1.00 66.56 227 TRP A C 1
ATOM 1829 O O . TRP A 1 227 ? -13.125 8.785 -12.669 1.00 66.56 227 TRP A O 1
ATOM 1839 N N . GLY A 1 228 ? -11.232 8.058 -11.697 1.00 62.72 228 GLY A N 1
ATOM 1840 C CA . GLY A 1 228 ? -11.036 9.226 -10.848 1.00 62.72 228 GLY A CA 1
ATOM 1841 C C . GLY A 1 228 ? -9.608 9.715 -11.006 1.00 62.72 228 GLY A C 1
ATOM 1842 O O . GLY A 1 228 ? -8.681 8.964 -10.709 1.00 62.72 228 GLY A O 1
ATOM 1843 N N . LYS A 1 229 ? -9.430 10.959 -11.470 1.00 68.81 229 LYS A N 1
ATOM 1844 C CA . LYS A 1 229 ? -8.109 11.592 -11.629 1.00 68.81 229 LYS A CA 1
ATOM 1845 C C . LYS A 1 229 ? -7.105 10.675 -12.361 1.00 68.81 229 LYS A C 1
ATOM 1847 O O . LYS A 1 229 ? -6.027 10.386 -11.846 1.00 68.81 229 LYS A O 1
ATOM 1852 N N . ASP A 1 230 ? -7.503 10.141 -13.515 1.00 77.44 230 ASP A N 1
ATOM 1853 C CA . ASP A 1 230 ? -6.640 9.349 -14.415 1.00 77.44 230 ASP A CA 1
ATOM 1854 C C . ASP A 1 230 ? -6.117 8.014 -13.856 1.00 77.44 230 ASP A C 1
ATOM 1856 O O . ASP A 1 230 ? -5.146 7.453 -14.355 1.00 77.44 230 ASP A O 1
ATOM 1860 N N . CYS A 1 231 ? -6.775 7.457 -12.836 1.00 85.81 231 CYS A N 1
ATOM 1861 C CA . CYS A 1 231 ? -6.492 6.111 -12.342 1.00 85.81 231 CYS A CA 1
ATOM 1862 C C . CYS A 1 231 ? -7.781 5.313 -12.100 1.00 85.81 231 CYS A C 1
ATOM 1864 O O . CYS A 1 231 ? -8.890 5.862 -12.119 1.00 85.81 231 CYS A O 1
ATOM 1866 N N . VAL A 1 232 ? -7.638 4.000 -11.897 1.00 87.56 232 VAL A N 1
ATOM 1867 C CA . VAL A 1 232 ? -8.767 3.115 -11.576 1.00 87.56 232 VAL A CA 1
ATOM 1868 C C . VAL A 1 232 ? -9.372 3.547 -10.244 1.00 87.56 232 VAL A C 1
ATOM 1870 O O . VAL A 1 232 ? -8.654 3.633 -9.251 1.00 87.56 232 VAL A O 1
ATOM 1873 N N . LEU A 1 233 ? -10.681 3.782 -10.175 1.00 90.88 233 LEU A N 1
ATOM 1874 C CA . LEU A 1 233 ? -11.334 4.014 -8.892 1.00 90.88 233 LEU A CA 1
ATOM 1875 C C . LEU A 1 233 ? -11.876 2.693 -8.337 1.00 90.88 233 LEU A C 1
ATOM 1877 O O . LEU A 1 233 ? -12.739 2.059 -8.941 1.00 90.88 233 LEU A O 1
ATOM 1881 N N . LEU A 1 234 ? -11.359 2.270 -7.185 1.00 91.25 234 LEU A N 1
ATOM 1882 C CA . LEU A 1 234 ? -11.842 1.089 -6.477 1.00 91.25 234 LEU A CA 1
ATOM 1883 C C . LEU A 1 234 ? -12.928 1.506 -5.487 1.00 91.25 234 LEU A C 1
ATOM 1885 O O . LEU A 1 234 ? -12.683 2.307 -4.580 1.00 91.25 234 LEU A O 1
ATOM 1889 N N . GLU A 1 235 ? -14.120 0.941 -5.647 1.00 91.00 235 GLU A N 1
ATOM 1890 C CA . GLU A 1 235 ? -15.236 1.161 -4.732 1.00 91.00 235 GLU A CA 1
ATOM 1891 C C . GLU A 1 235 ? -15.185 0.182 -3.549 1.00 91.00 235 GLU A C 1
ATOM 1893 O O . GLU A 1 235 ? -14.866 -0.998 -3.732 1.00 91.00 235 GLU A O 1
ATOM 1898 N N . PRO A 1 236 ? -15.471 0.650 -2.323 1.00 93.25 236 PRO A N 1
ATOM 1899 C CA . PRO A 1 236 ? -15.506 -0.213 -1.158 1.00 93.25 236 PRO A CA 1
ATOM 1900 C C . PRO A 1 236 ? -16.842 -0.936 -1.017 1.00 93.25 236 PRO A C 1
ATOM 1902 O O . PRO A 1 236 ? -17.898 -0.425 -1.383 1.00 93.25 236 PRO A O 1
ATOM 1905 N N . VAL A 1 237 ? -16.797 -2.060 -0.312 1.00 90.94 237 VAL A N 1
ATOM 1906 C CA . VAL A 1 237 ? -17.950 -2.585 0.418 1.00 90.94 237 VAL A CA 1
ATOM 1907 C C . VAL A 1 237 ? -17.883 -2.060 1.849 1.00 90.94 237 VAL A C 1
ATOM 1909 O O . VAL A 1 237 ? -16.876 -2.241 2.537 1.00 90.94 237 VAL A O 1
ATOM 1912 N N . GLU A 1 238 ? -18.946 -1.403 2.302 1.00 91.88 238 GLU A N 1
ATOM 1913 C CA . GLU A 1 238 ? -19.095 -1.007 3.701 1.00 91.88 238 GLU A CA 1
ATOM 1914 C C . GLU A 1 238 ? -19.650 -2.175 4.520 1.00 91.88 238 GLU A C 1
ATOM 1916 O O . GLU A 1 238 ? -20.640 -2.805 4.142 1.00 91.88 238 GLU A O 1
ATOM 1921 N N . LEU A 1 239 ? -18.988 -2.495 5.630 1.00 90.62 239 LEU A N 1
ATOM 1922 C CA . LEU A 1 239 ? -19.422 -3.557 6.530 1.00 90.62 239 LEU A CA 1
ATOM 1923 C C . LEU A 1 239 ? -20.423 -3.015 7.545 1.00 90.62 239 LEU A C 1
ATOM 1925 O O . LEU A 1 239 ? -20.372 -1.848 7.932 1.00 90.62 239 LEU A O 1
ATOM 1929 N N . VAL A 1 240 ? -21.298 -3.895 8.030 1.00 87.38 240 VAL A N 1
ATOM 1930 C CA . VAL A 1 240 ? -22.225 -3.569 9.119 1.00 87.38 240 VAL A CA 1
ATOM 1931 C C . VAL A 1 240 ? -21.421 -3.090 10.330 1.00 87.38 240 VAL A C 1
ATOM 1933 O O . VAL A 1 240 ? -20.497 -3.775 10.780 1.00 87.38 240 VAL A O 1
ATOM 1936 N N . SER A 1 241 ? -21.777 -1.909 10.838 1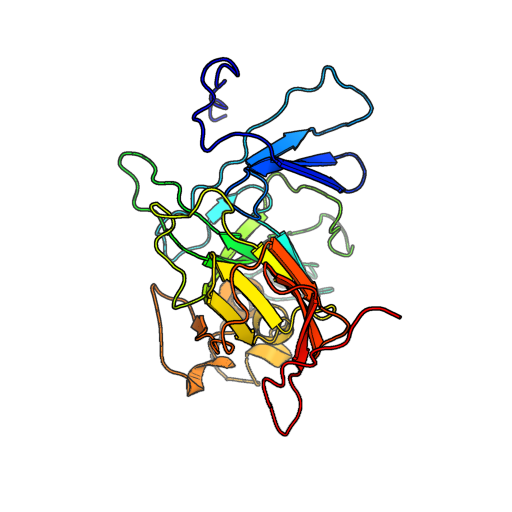.00 87.06 241 SER A N 1
ATOM 1937 C CA . SER A 1 241 ? -21.112 -1.307 11.991 1.00 87.06 241 SER A CA 1
ATOM 1938 C C . SER A 1 241 ? -21.215 -2.204 13.226 1.00 87.06 241 SER A C 1
ATOM 1940 O O . SER A 1 241 ? -22.282 -2.729 13.544 1.00 87.06 241 SER A O 1
ATOM 1942 N N . ALA A 1 242 ? -20.099 -2.336 13.941 1.00 86.62 242 ALA A N 1
ATOM 1943 C CA . ALA A 1 242 ? -19.990 -3.068 15.202 1.00 86.62 242 ALA A CA 1
ATOM 1944 C C . ALA A 1 242 ? -19.627 -2.135 16.377 1.00 86.62 242 ALA A C 1
ATOM 1946 O O . ALA A 1 242 ? -19.074 -2.577 17.380 1.00 86.62 242 ALA A O 1
ATOM 1947 N N . GLY A 1 243 ? -19.918 -0.837 16.241 1.00 91.56 243 GLY A N 1
ATOM 1948 C CA . GLY A 1 243 ? -19.461 0.199 17.168 1.00 91.56 243 GLY A CA 1
ATOM 1949 C C . GLY A 1 243 ? -18.096 0.770 16.782 1.00 91.56 243 GLY A C 1
ATOM 1950 O O . GLY A 1 243 ? -17.635 0.598 15.653 1.00 91.56 243 GLY A O 1
ATOM 1951 N N . VAL A 1 244 ? -17.479 1.528 17.692 1.00 95.81 244 VAL A N 1
ATOM 1952 C CA . VAL A 1 244 ? -16.158 2.148 17.477 1.00 95.81 244 VAL A CA 1
ATOM 1953 C C . VAL A 1 244 ? -15.084 1.071 17.321 1.00 95.81 244 VAL A C 1
ATOM 1955 O O . VAL A 1 244 ? -14.986 0.190 18.168 1.00 95.81 244 VAL A O 1
ATOM 1958 N N . VAL A 1 245 ? -14.268 1.153 16.267 1.00 95.44 245 VAL A N 1
ATOM 1959 C CA . VAL A 1 245 ? -13.237 0.165 15.909 1.00 95.44 245 VAL A CA 1
ATOM 1960 C C . VAL A 1 245 ? -11.844 0.672 16.276 1.00 95.44 245 VAL A C 1
ATOM 1962 O O . VAL A 1 245 ? -11.321 1.592 15.651 1.00 95.44 245 VAL A O 1
ATOM 1965 N N . TYR A 1 246 ? -11.207 0.036 17.257 1.00 95.00 246 TYR A N 1
ATOM 1966 C CA . TYR A 1 246 ? -9.881 0.397 17.765 1.00 95.00 246 TYR A CA 1
ATOM 1967 C C . TYR A 1 246 ? -8.728 -0.230 16.982 1.00 95.00 246 TYR A C 1
ATOM 1969 O O . TYR A 1 246 ? -7.640 0.349 16.934 1.00 95.00 246 TYR A O 1
ATOM 1977 N N . GLY A 1 247 ? -8.958 -1.380 16.350 1.00 94.81 247 GLY A N 1
ATOM 1978 C CA . GLY A 1 247 ? -7.958 -2.114 15.582 1.00 94.81 247 GLY A CA 1
ATOM 1979 C C . GLY A 1 247 ? -8.596 -3.058 14.571 1.00 94.81 247 GLY A C 1
ATOM 1980 O O . GLY A 1 247 ? -9.758 -3.430 14.716 1.00 94.81 247 GLY A O 1
ATOM 1981 N N . LEU A 1 248 ? -7.827 -3.421 13.545 1.00 96.75 248 LEU A N 1
ATOM 1982 C CA . LEU A 1 248 ? -8.223 -4.342 12.484 1.00 96.75 248 LEU A CA 1
ATOM 1983 C C . LEU A 1 248 ? -7.068 -5.297 12.163 1.00 96.75 248 LEU A C 1
ATOM 1985 O O . LEU A 1 248 ? -5.912 -4.873 12.139 1.00 96.75 248 LEU A O 1
ATOM 1989 N N . GLU A 1 249 ? -7.379 -6.550 11.844 1.00 96.88 249 GLU A N 1
ATOM 1990 C CA . GLU A 1 249 ? -6.405 -7.549 11.395 1.00 96.88 249 GLU A CA 1
ATOM 1991 C C . GLU A 1 249 ? -7.079 -8.604 10.509 1.00 96.88 249 GLU A C 1
ATOM 1993 O O . GLU A 1 249 ? -8.157 -9.094 10.831 1.00 96.88 249 GLU A O 1
ATOM 1998 N N . PHE A 1 250 ? -6.444 -8.990 9.402 1.00 95.88 250 PHE A N 1
ATOM 1999 C CA . PHE A 1 250 ? -6.909 -10.120 8.596 1.00 95.88 250 PHE A CA 1
ATOM 2000 C C . PHE A 1 250 ? -6.359 -11.451 9.129 1.00 95.88 250 PHE A C 1
ATOM 2002 O O . PHE A 1 250 ? -5.160 -11.581 9.377 1.00 95.88 250 PHE A O 1
ATOM 2009 N N . ARG A 1 251 ? -7.222 -12.468 9.233 1.00 94.19 251 ARG A N 1
ATOM 2010 C CA . ARG A 1 251 ? -6.870 -13.869 9.512 1.00 94.19 251 ARG A CA 1
ATOM 2011 C C . ARG A 1 251 ? -7.073 -14.701 8.243 1.00 94.19 251 ARG A C 1
ATOM 2013 O O . ARG A 1 251 ? -8.067 -15.390 8.074 1.00 94.19 251 ARG A O 1
ATOM 2020 N N . GLY A 1 252 ? -6.116 -14.611 7.323 1.00 92.75 252 GLY A N 1
ATOM 2021 C CA . GLY A 1 252 ? -6.261 -15.155 5.967 1.00 92.75 252 GLY A CA 1
ATOM 2022 C C . GLY A 1 252 ? -6.889 -14.142 5.004 1.00 92.75 252 GLY A C 1
ATOM 2023 O O . GLY A 1 252 ? -6.962 -12.955 5.311 1.00 92.75 252 GLY A O 1
ATOM 2024 N N . GLU A 1 253 ? -7.310 -14.587 3.818 1.00 91.19 253 GLU A N 1
ATOM 2025 C CA . GLU A 1 253 ? -7.846 -13.676 2.791 1.00 91.19 253 GLU A CA 1
ATOM 2026 C C . GLU A 1 253 ? -9.280 -13.227 3.060 1.00 91.19 253 GLU A C 1
ATOM 2028 O O . GLU A 1 253 ? -9.658 -12.119 2.689 1.00 91.19 253 GLU A O 1
ATOM 2033 N N . ASP A 1 254 ? -10.074 -14.078 3.707 1.00 89.31 254 ASP A N 1
ATOM 2034 C CA . ASP A 1 254 ? -11.529 -13.936 3.744 1.00 89.31 254 ASP A CA 1
ATOM 2035 C C . ASP A 1 254 ? -12.077 -13.719 5.156 1.00 89.31 254 ASP A C 1
ATOM 2037 O O . ASP A 1 254 ? -13.277 -13.844 5.381 1.00 89.31 254 ASP A O 1
ATOM 2041 N N . GLU A 1 255 ? -11.226 -13.349 6.108 1.00 92.38 255 GLU A N 1
ATOM 2042 C CA . GLU A 1 255 ? -11.629 -13.135 7.495 1.00 92.38 255 GLU A CA 1
ATOM 2043 C C . GLU A 1 255 ? -10.951 -11.884 8.054 1.00 92.38 255 GLU A C 1
ATOM 2045 O O . GLU A 1 255 ? -9.727 -11.822 8.164 1.00 92.38 255 GLU A O 1
ATOM 2050 N N . LEU A 1 256 ? -11.747 -10.872 8.395 1.00 94.69 256 LEU A N 1
ATOM 2051 C CA . LEU A 1 256 ? -11.293 -9.652 9.059 1.00 94.69 256 LEU A CA 1
ATOM 2052 C C . LEU A 1 256 ? -11.766 -9.678 10.505 1.00 94.69 256 LEU A C 1
ATOM 2054 O O . LEU A 1 256 ? -12.944 -9.885 10.779 1.00 94.69 256 LEU A O 1
ATOM 2058 N N . TRP A 1 257 ? -10.852 -9.409 11.420 1.00 95.31 257 TRP A N 1
ATOM 2059 C CA . TRP A 1 257 ? -11.127 -9.220 12.832 1.00 95.31 257 TRP A CA 1
ATOM 2060 C C . TRP A 1 257 ? -10.949 -7.759 13.202 1.00 95.31 257 TRP A C 1
ATOM 2062 O O . TRP A 1 257 ? -10.096 -7.067 12.644 1.00 95.31 257 TRP A O 1
ATOM 2072 N N . GLY A 1 258 ? -11.732 -7.295 14.167 1.00 94.38 258 GLY A N 1
ATOM 2073 C CA . GLY A 1 258 ? -11.585 -5.964 14.730 1.00 94.38 258 GLY A CA 1
ATOM 2074 C C . GLY A 1 258 ? -11.852 -5.941 16.221 1.00 94.38 258 GLY A C 1
ATOM 2075 O O . GLY A 1 258 ? -12.779 -6.582 16.711 1.00 94.38 258 GLY A O 1
ATOM 2076 N N . THR A 1 259 ? -11.044 -5.180 16.950 1.00 95.56 259 THR A N 1
ATOM 2077 C CA . THR A 1 259 ? -11.317 -4.849 18.349 1.00 95.56 259 THR A CA 1
ATOM 2078 C C . THR A 1 259 ? -12.229 -3.631 18.383 1.00 95.56 259 THR A C 1
ATOM 2080 O O . THR A 1 259 ? -11.898 -2.587 17.821 1.00 95.56 259 THR A O 1
ATOM 2083 N N . THR A 1 260 ? -13.396 -3.761 19.006 1.00 94.50 260 THR A N 1
ATOM 2084 C CA . THR A 1 260 ? -14.442 -2.729 19.015 1.00 94.50 260 THR A CA 1
ATOM 2085 C C . THR A 1 260 ? -14.852 -2.346 20.435 1.00 94.50 260 THR A C 1
ATOM 2087 O O . THR A 1 260 ? -14.503 -3.044 21.387 1.00 94.50 260 THR A O 1
ATOM 2090 N N . GLU A 1 261 ? -15.624 -1.267 20.596 1.00 92.81 261 GLU A N 1
ATOM 2091 C CA . GLU A 1 261 ? -16.229 -0.896 21.892 1.00 92.81 261 GLU A CA 1
ATOM 2092 C C . GLU A 1 261 ? -17.139 -1.993 22.465 1.00 92.81 261 GLU A C 1
ATOM 2094 O O . GLU A 1 261 ? -17.314 -2.082 23.676 1.00 92.81 261 GLU A O 1
ATOM 2099 N N . MET A 1 262 ? -17.654 -2.873 21.601 1.00 87.38 262 MET A N 1
ATOM 2100 C CA . MET A 1 262 ? -18.500 -4.009 21.967 1.00 87.38 262 MET A CA 1
ATOM 2101 C C . MET A 1 262 ? -17.711 -5.318 22.150 1.00 87.38 262 MET A C 1
ATOM 2103 O O . MET A 1 262 ? -18.319 -6.374 22.310 1.00 87.38 262 MET A O 1
ATOM 2107 N N . GLY A 1 263 ? -16.375 -5.276 22.101 1.00 90.38 263 GLY A N 1
ATOM 2108 C CA . GLY A 1 263 ? -15.504 -6.451 22.154 1.00 90.38 263 GLY A CA 1
ATOM 2109 C C . GLY A 1 263 ? -14.946 -6.855 20.787 1.00 90.38 263 GLY A C 1
ATOM 2110 O O . GLY A 1 263 ? -14.831 -6.039 19.869 1.00 90.38 263 GLY A O 1
ATOM 2111 N N . LEU A 1 264 ? -14.536 -8.114 20.657 1.00 91.94 264 LEU A N 1
ATOM 2112 C CA . LEU A 1 264 ? -13.937 -8.641 19.434 1.00 91.94 264 LEU A CA 1
ATOM 2113 C C . LEU A 1 264 ? -15.027 -8.941 18.388 1.00 91.94 264 LEU A C 1
ATOM 2115 O O . LEU A 1 264 ? -16.022 -9.591 18.692 1.00 91.94 264 LEU A O 1
ATOM 2119 N N . CYS A 1 265 ? -14.850 -8.458 17.158 1.00 90.31 265 CYS A N 1
ATOM 2120 C CA . CYS A 1 265 ? -15.780 -8.653 16.048 1.00 90.31 265 CYS A CA 1
ATOM 2121 C C . CYS A 1 265 ? -15.080 -9.350 14.877 1.00 90.31 265 CYS A C 1
ATOM 2123 O O . CYS A 1 265 ? -13.912 -9.073 14.600 1.00 90.31 265 CYS A O 1
ATOM 2125 N N . ARG A 1 266 ? -15.807 -10.224 14.175 1.00 91.00 266 ARG A N 1
ATOM 2126 C CA . ARG A 1 266 ? -15.340 -10.944 12.987 1.00 91.00 266 ARG A CA 1
ATOM 2127 C C . ARG A 1 266 ? -16.255 -10.659 11.800 1.00 91.00 266 ARG A C 1
ATOM 2129 O O . ARG A 1 266 ? -17.473 -10.739 11.928 1.00 91.00 266 ARG A O 1
ATOM 2136 N N . TRP A 1 267 ? -15.668 -10.400 10.638 1.00 89.31 267 TRP A N 1
ATOM 2137 C CA . TRP A 1 267 ? -16.350 -10.280 9.351 1.00 89.31 267 TRP A CA 1
ATOM 2138 C C . TRP A 1 267 ? -15.786 -11.317 8.373 1.00 89.31 267 TRP A C 1
ATOM 2140 O O . TRP A 1 267 ? -14.574 -11.396 8.185 1.00 89.31 267 TRP A O 1
ATOM 2150 N N . GLY A 1 268 ? -16.663 -12.110 7.750 1.00 87.06 268 GLY A N 1
ATOM 2151 C CA . GLY A 1 268 ? -16.288 -13.146 6.782 1.00 87.06 268 GLY A CA 1
ATOM 2152 C C . GLY A 1 268 ? -16.622 -12.766 5.337 1.00 87.06 268 GLY A C 1
ATOM 2153 O O . GLY A 1 268 ? -17.692 -12.221 5.058 1.00 87.06 268 GLY A O 1
ATOM 2154 N N . PHE A 1 269 ? -15.742 -13.113 4.399 1.00 79.38 269 PHE A N 1
ATOM 2155 C CA . PHE A 1 269 ? -15.834 -12.753 2.985 1.00 79.38 269 PHE A CA 1
ATOM 2156 C C . PHE A 1 269 ? -15.797 -13.974 2.045 1.00 79.38 269 PHE A C 1
ATOM 2158 O O . PHE A 1 269 ? -14.901 -14.108 1.223 1.00 79.38 269 PHE A O 1
ATOM 2165 N N . GLY A 1 270 ? -16.776 -14.876 2.134 1.00 66.31 270 GLY A N 1
ATOM 2166 C CA . GLY A 1 270 ? -16.878 -16.038 1.230 1.00 66.31 270 GLY A CA 1
ATOM 2167 C C . GLY A 1 270 ? -17.787 -15.827 0.009 1.00 66.31 270 GLY A C 1
ATOM 2168 O O . GLY A 1 270 ? -18.370 -14.764 -0.176 1.00 66.31 270 GLY A O 1
ATOM 2169 N N . VAL A 1 271 ? -18.022 -16.898 -0.765 1.00 54.06 271 VAL A N 1
ATOM 2170 C CA . VAL A 1 271 ? -18.962 -16.966 -1.921 1.00 54.06 271 VAL A CA 1
ATOM 2171 C C . VAL A 1 271 ? -20.417 -16.619 -1.542 1.00 54.06 271 VAL A C 1
ATOM 2173 O O . VAL A 1 271 ? -21.255 -16.359 -2.399 1.00 54.06 271 VAL A O 1
ATOM 2176 N N . LYS A 1 272 ? -20.724 -16.573 -0.241 1.00 44.41 272 LYS A N 1
ATOM 2177 C CA . LYS A 1 272 ? -22.011 -16.120 0.306 1.00 44.41 272 LYS A CA 1
ATOM 2178 C C . LYS A 1 272 ? -21.941 -14.775 1.039 1.00 44.41 272 LYS A C 1
ATOM 2180 O O . LYS A 1 272 ? -22.949 -14.418 1.630 1.00 44.41 272 LYS A O 1
ATOM 2185 N N . ALA A 1 273 ? -20.781 -14.103 1.047 1.00 43.06 273 ALA A N 1
ATOM 2186 C CA . ALA A 1 273 ? -20.451 -12.831 1.705 1.00 43.06 273 ALA A CA 1
ATOM 2187 C C . ALA A 1 273 ? -21.521 -12.354 2.704 1.00 43.06 273 ALA A C 1
ATOM 2189 O O . ALA A 1 273 ? -22.368 -11.525 2.381 1.00 43.06 273 ALA A O 1
ATOM 2190 N N . GLN A 1 274 ? -21.517 -12.923 3.911 1.00 46.56 274 GLN A N 1
ATOM 2191 C CA . GLN A 1 274 ? -22.404 -12.488 4.988 1.00 46.56 274 GLN A CA 1
ATOM 2192 C C . GLN A 1 274 ? -21.551 -11.810 6.054 1.00 46.56 274 GLN A C 1
ATOM 2194 O O . GLN A 1 274 ? -20.689 -12.450 6.655 1.00 46.56 274 GLN A O 1
ATOM 2199 N N . GLY A 1 275 ? -21.816 -10.531 6.323 1.00 46.38 275 GLY A N 1
ATOM 2200 C CA . GLY A 1 275 ? -21.333 -9.866 7.529 1.00 46.38 275 GLY A CA 1
ATOM 2201 C C . GLY A 1 275 ? -22.051 -10.451 8.742 1.00 46.38 275 GLY A C 1
ATOM 2202 O O . GLY A 1 275 ? -23.057 -9.909 9.185 1.00 46.38 275 GLY A O 1
ATOM 2203 N N . ARG A 1 276 ? -21.596 -11.603 9.240 1.00 47.53 276 ARG A N 1
ATOM 2204 C CA . ARG A 1 276 ? -22.105 -12.186 10.484 1.00 47.53 276 ARG A CA 1
ATOM 2205 C C . ARG A 1 276 ? -21.249 -11.707 11.641 1.00 47.53 276 ARG A C 1
ATOM 2207 O O . ARG A 1 276 ? -20.100 -12.113 11.753 1.00 47.53 276 ARG A O 1
ATOM 2214 N N . ARG A 1 277 ? -21.847 -10.895 12.513 1.00 48.22 277 ARG A N 1
ATOM 2215 C CA . ARG A 1 277 ? -21.342 -10.662 13.866 1.00 48.22 277 ARG A CA 1
ATOM 2216 C C . ARG A 1 277 ? -21.383 -12.001 14.602 1.00 48.22 277 ARG A C 1
ATOM 2218 O O . ARG A 1 277 ? -22.463 -12.475 14.938 1.00 48.22 277 ARG A O 1
ATOM 2225 N N . GLU A 1 278 ? -20.232 -12.625 14.816 1.00 50.88 278 GLU A N 1
ATOM 2226 C CA . GLU A 1 278 ? -20.124 -13.659 15.843 1.00 50.88 278 GLU A CA 1
ATOM 2227 C C . GLU A 1 278 ? -19.822 -12.961 17.164 1.00 50.88 278 GLU A C 1
ATOM 2229 O O . GLU A 1 278 ? -18.726 -12.450 17.378 1.00 50.88 278 GLU A O 1
ATOM 2234 N N . GLU A 1 279 ? -20.833 -12.886 18.028 1.00 47.56 279 GLU A N 1
ATOM 2235 C CA . GLU A 1 279 ? -20.669 -12.545 19.441 1.00 47.56 279 GLU A CA 1
ATOM 2236 C C . GLU A 1 279 ? -20.050 -13.758 20.153 1.00 47.56 279 GLU A C 1
ATOM 2238 O O . GLU A 1 279 ? -20.720 -14.491 20.872 1.00 47.56 279 GLU A O 1
ATOM 2243 N N . GLY A 1 280 ? -18.779 -14.039 19.870 1.00 44.62 280 GLY A N 1
ATOM 2244 C CA . GLY A 1 280 ? -18.006 -15.020 20.620 1.00 44.62 280 GLY A CA 1
ATOM 2245 C C . GLY A 1 280 ? -17.357 -14.337 21.817 1.00 44.62 280 GLY A C 1
ATOM 2246 O O . GLY A 1 280 ? -16.503 -13.469 21.637 1.00 44.62 280 GLY A O 1
ATOM 2247 N N . LEU A 1 281 ? -17.748 -14.716 23.034 1.00 40.97 281 LEU A N 1
ATOM 2248 C CA . LEU A 1 281 ? -16.905 -14.485 24.207 1.00 40.97 281 LEU A CA 1
ATOM 2249 C C . LEU A 1 281 ? -15.599 -15.265 23.996 1.00 40.97 281 LEU A C 1
ATOM 2251 O O . LEU A 1 281 ? -15.631 -16.411 23.553 1.00 40.97 281 LEU A O 1
ATOM 2255 N N . LEU A 1 282 ? -14.458 -14.629 24.266 1.00 42.44 282 LEU A N 1
ATOM 2256 C CA . LEU A 1 282 ? -13.182 -15.335 24.366 1.00 42.44 282 LEU A CA 1
ATOM 2257 C C . LEU A 1 282 ? -13.291 -16.293 25.564 1.00 42.44 282 LEU A C 1
ATOM 2259 O O . LEU A 1 282 ? -13.315 -15.820 26.700 1.00 42.44 282 LEU A O 1
ATOM 2263 N N . GLU A 1 283 ? -13.423 -17.594 25.301 1.00 33.53 283 GLU A N 1
ATOM 2264 C CA . GLU A 1 283 ? -13.204 -18.656 26.297 1.00 33.53 283 GLU A CA 1
ATOM 2265 C C . GLU A 1 283 ? -11.706 -18.929 26.481 1.00 33.53 283 GLU A C 1
ATOM 2267 O O . GLU A 1 283 ? -10.972 -18.955 25.462 1.00 33.53 283 GLU A O 1
#

Foldseek 3Di:
DDDQPPDDPVDDDLQNDFDDWDAQPQKIFTDTQADQWGQWMFRGPVDPVGDIGGADQWAALDQDKDKFKDGGAWQDKDKAFQDQACVAPNRGGFIKMKTWHWGADPDDDPPTDTDHAIFTKIWIDGDPDRDYDRNSDTGGITIIHTAEGEPDDDPSVPADSNHKAWEAAPNRQWIWIDGFQKIWIWGDHVCQVAPLCVVVVPDPDDRPNCSHHPRRNCNNQVVVVDDDSNHHYTYIDIADTPGTFNYWYDPHDFWIWTQHPLGIFIFGHDPVRDRDGDPDDDD

Secondary structure (DSSP, 8-state):
--------TT---GGG-EEEEEEETTEEEEEESS-SS--EEES-TT-TTSPEEEP----B--SS-EEES--SEEEEEEEEEEE--HHHHTT--EEEEEEEEEEEE--PBTTB-B--EEEEEEEEE--SSS----TT---S-EEEEEEEEETTPPPSSS--TT-EEEEE-TTSSEEEEEETTEEEEEE--HHHHH-HHHHTTT-TT--HHHHHHT-TTTTTTGGG--EETTEEEEPEEEEPP-S-EEEEEESSSSEEEEEETTEEEEEE-STT-----------

Sequence (283 aa):
MEDSEYIDPSIQRSEERIAGITIHGKHAHLYPALLPIPQWTIRRISNLRDRIERRDTHLPDQIDEFQKQSLGKALAHYHHHRICDKRLNDGEPTCINTVLQLMISRTESFGVFSRIGAYLIKGIHFPSYCKPFDLNKDYHTLTHVYVAGLAGLPDLYDLSSLGLRLAISPGANRIAIASWRTVKVWALDPKAFLNPEYGLRKAEGVPGDYCYIQGPGWQFYSANRIWGKDCVLLEPVELVSAGVVYGLEFRGEDELWGTTEMGLCRWGFGVKAQGRREEGLLE

Organism: NCBI:txid1314779